Protein AF-A0A2J6TDW0-F1 (afdb_monomer)

Organism: NCBI:txid1095630

Nearest PDB structures (foldseek):
  6net-assembly3_B  TM=9.214E-01  e=1.377E-04  Talaromyces stipitatus ATCC 10500
  8uiq-assembly1_A  TM=8.210E-01  e=7.245E-05  Pseudomonas putida KT2440
  6sw1-assembly1_A  TM=6.128E-01  e=2.218E-02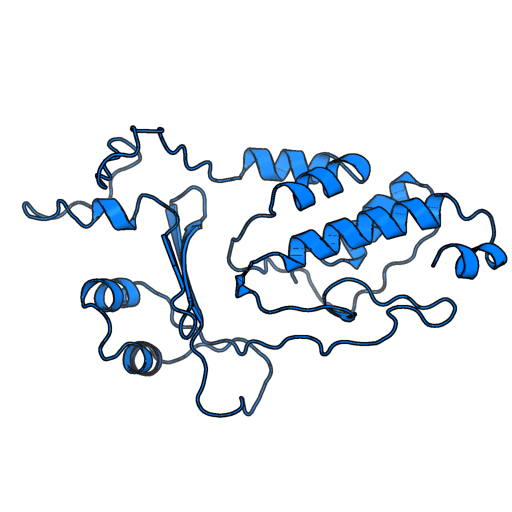  Pseudomonas aeruginosa PAO1
  2vou-assembly1_A  TM=7.298E-01  e=5.328E-02  Paenarthrobacter nicotinovorans
  8pfb-assembly1_B  TM=3.641E-01  e=2.374E+00  Streptococcus sanguinis

Structure (mmCIF, N/CA/C/O backbone):
data_AF-A0A2J6TDW0-F1
#
_entry.id   AF-A0A2J6TDW0-F1
#
loop_
_atom_site.group_PDB
_atom_site.id
_atom_site.type_symbol
_atom_site.label_atom_id
_atom_site.label_alt_id
_atom_site.label_comp_id
_atom_site.label_asym_id
_atom_site.label_entity_id
_atom_site.label_seq_id
_atom_site.pdbx_PDB_ins_code
_atom_site.Cartn_x
_atom_site.Cartn_y
_atom_site.Cartn_z
_atom_site.occupancy
_atom_site.B_iso_or_equiv
_atom_site.auth_seq_id
_atom_site.auth_comp_id
_atom_site.auth_asym_id
_atom_site.auth_atom_id
_atom_site.pdbx_PDB_model_num
ATOM 1 N N . MET A 1 1 ? 3.566 -8.360 0.028 1.00 34.50 1 MET A N 1
ATOM 2 C CA . MET A 1 1 ? 3.100 -7.786 1.289 1.00 34.50 1 MET A CA 1
ATOM 3 C C . MET A 1 1 ? 3.559 -6.359 1.354 1.00 34.50 1 MET A C 1
ATOM 5 O O . MET A 1 1 ? 4.656 -6.036 1.797 1.00 34.50 1 MET A O 1
ATOM 9 N N . SER A 1 2 ? 2.738 -5.529 0.717 1.00 39.88 2 SER A N 1
ATOM 10 C CA . SER A 1 2 ? 2.634 -4.105 1.009 1.00 39.88 2 SER A CA 1
ATOM 11 C C . SER A 1 2 ? 2.485 -3.915 2.521 1.00 39.88 2 SER A C 1
ATOM 13 O O . SER A 1 2 ? 2.232 -4.868 3.244 1.00 39.88 2 SER A O 1
ATOM 15 N N . ALA A 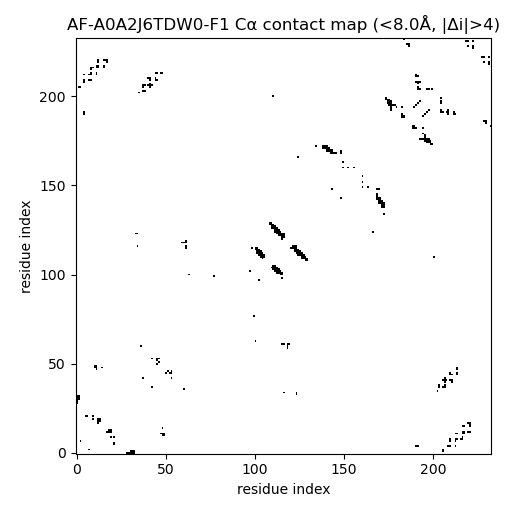1 3 ? 2.661 -2.700 3.032 1.00 50.56 3 ALA A N 1
ATOM 16 C CA . ALA A 1 3 ? 2.167 -2.401 4.371 1.00 50.56 3 ALA A CA 1
ATOM 17 C C . ALA A 1 3 ? 0.696 -2.849 4.425 1.00 50.56 3 ALA A C 1
ATOM 19 O O . ALA A 1 3 ? -0.097 -2.337 3.649 1.00 50.56 3 ALA A O 1
ATOM 20 N N . ASP A 1 4 ? 0.371 -3.877 5.204 1.00 68.94 4 ASP A N 1
ATOM 21 C CA . ASP A 1 4 ? -0.957 -4.481 5.166 1.00 68.94 4 ASP A CA 1
ATOM 22 C C . ASP A 1 4 ? -1.919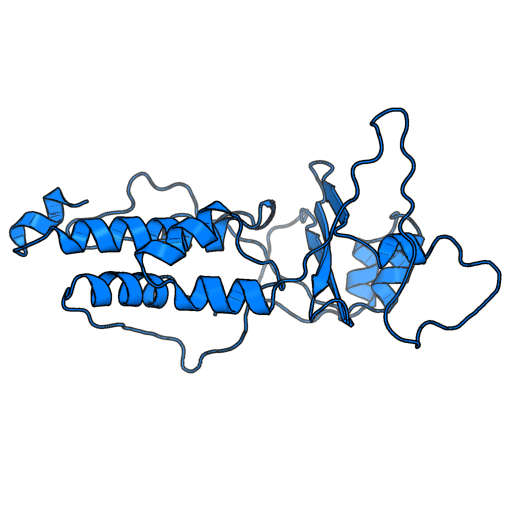 -3.619 6.002 1.00 68.94 4 ASP A C 1
ATOM 24 O O . ASP A 1 4 ? -1.602 -3.214 7.128 1.00 68.94 4 ASP A O 1
ATOM 28 N N . THR A 1 5 ? -3.110 -3.334 5.469 1.00 73.69 5 THR A N 1
ATOM 29 C CA . THR A 1 5 ? -4.170 -2.532 6.114 1.00 73.69 5 THR A CA 1
ATOM 30 C C . THR A 1 5 ? -4.474 -3.003 7.529 1.00 73.69 5 THR A C 1
ATOM 32 O O . THR A 1 5 ? -4.709 -2.199 8.432 1.00 73.69 5 THR A O 1
ATOM 35 N N . SER A 1 6 ? -4.438 -4.322 7.728 1.00 79.88 6 SER A N 1
ATOM 36 C CA . SER A 1 6 ? -4.648 -4.997 9.007 1.00 79.88 6 SER A CA 1
ATOM 37 C C . SER A 1 6 ? -3.672 -4.508 10.081 1.00 79.88 6 SER A C 1
ATOM 39 O O . SER A 1 6 ? -4.059 -4.313 11.237 1.00 79.88 6 SER A O 1
ATOM 41 N N . TRP A 1 7 ? -2.417 -4.246 9.709 1.00 84.56 7 TRP A N 1
ATOM 42 C CA . TRP A 1 7 ? -1.393 -3.790 10.636 1.00 84.56 7 TRP A CA 1
ATOM 43 C C . TRP A 1 7 ? -1.544 -2.306 10.964 1.00 84.56 7 TRP A C 1
ATOM 45 O O . TRP A 1 7 ? -1.560 -1.944 12.143 1.00 84.56 7 TRP A O 1
ATOM 55 N N . SER A 1 8 ? -1.745 -1.459 9.951 1.00 88.12 8 SER A N 1
ATOM 56 C CA . SER A 1 8 ? -2.012 -0.027 10.146 1.00 88.12 8 SER A CA 1
ATOM 57 C C . SER A 1 8 ? -3.251 0.208 11.013 1.00 88.12 8 SER A C 1
ATOM 59 O O . SER A 1 8 ? -3.192 0.968 11.982 1.00 88.12 8 SER A O 1
ATOM 61 N N . LEU A 1 9 ? -4.345 -0.509 10.741 1.00 90.75 9 LEU A N 1
ATOM 62 C CA . LEU A 1 9 ? -5.567 -0.440 11.539 1.00 90.75 9 LEU A CA 1
ATOM 63 C C . LEU A 1 9 ? -5.330 -0.922 12.975 1.00 90.75 9 LEU A C 1
ATOM 65 O O . LEU A 1 9 ? -5.748 -0.261 13.922 1.00 90.75 9 LEU A O 1
ATOM 69 N N . SER A 1 10 ? -4.613 -2.033 13.165 1.00 91.44 10 SER A N 1
ATOM 70 C CA . SER A 1 10 ? -4.287 -2.546 14.502 1.00 91.44 10 SER A CA 1
ATOM 71 C C . SER A 1 10 ? -3.469 -1.557 15.339 1.00 91.44 10 SER A C 1
ATOM 73 O O . SER A 1 10 ? -3.711 -1.432 16.545 1.00 91.44 10 SER A O 1
ATOM 75 N N . ILE A 1 11 ? -2.528 -0.832 14.725 1.00 91.25 11 ILE A N 1
ATOM 76 C CA . ILE A 1 11 ? -1.767 0.232 15.394 1.00 91.25 11 ILE A CA 1
ATOM 77 C C . ILE A 1 11 ? -2.720 1.338 15.867 1.00 91.25 11 ILE A C 1
ATOM 79 O O . ILE A 1 11 ? -2.686 1.710 17.044 1.00 91.25 11 ILE A O 1
ATOM 83 N N . GLY A 1 12 ? -3.620 1.802 14.994 1.00 91.69 12 GLY A N 1
ATOM 84 C CA . GLY A 1 12 ? -4.643 2.788 15.345 1.00 91.69 12 GLY A CA 1
ATOM 85 C C . GLY A 1 12 ? -5.562 2.314 16.479 1.00 91.69 12 GLY A C 1
ATOM 86 O O . GLY A 1 12 ? -5.748 3.028 17.464 1.00 91.69 12 GLY A O 1
ATOM 87 N N . LEU A 1 13 ? -6.076 1.083 16.397 1.00 92.75 13 LEU A N 1
ATOM 88 C CA . LEU A 1 13 ? -6.965 0.485 17.404 1.00 92.75 13 LEU A CA 1
ATOM 89 C C . LEU A 1 13 ? -6.283 0.290 18.757 1.00 92.75 13 LEU A C 1
ATOM 91 O O . LEU A 1 13 ? -6.892 0.532 19.799 1.00 92.75 13 LEU A O 1
ATOM 95 N N . ARG A 1 14 ? -4.998 -0.086 18.760 1.00 92.00 14 ARG A N 1
ATOM 96 C CA . ARG A 1 14 ? -4.207 -0.196 19.991 1.00 92.00 14 ARG A CA 1
ATOM 97 C C . ARG A 1 14 ? -4.169 1.133 20.741 1.00 92.00 14 ARG A C 1
ATOM 99 O O . ARG A 1 14 ? -4.283 1.131 21.961 1.00 92.00 14 ARG A O 1
ATOM 106 N N . LYS A 1 15 ? -4.039 2.258 20.032 1.00 88.75 15 LYS A N 1
ATOM 107 C CA . LYS A 1 15 ? -4.038 3.597 20.641 1.00 88.75 15 LYS A CA 1
ATOM 108 C C . LYS A 1 15 ? -5.390 3.979 21.250 1.00 88.75 15 LYS A C 1
ATOM 110 O O . LYS A 1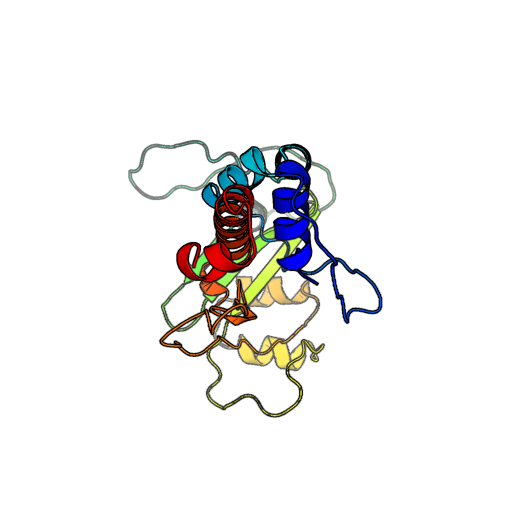 15 ? -5.417 4.769 22.186 1.00 88.75 15 LYS A O 1
ATOM 115 N N . GLN A 1 16 ? -6.482 3.397 20.755 1.00 89.31 16 GLN A N 1
ATOM 116 C CA . GLN A 1 16 ? -7.830 3.573 21.306 1.00 89.31 16 GLN A CA 1
ATOM 117 C C . GLN A 1 16 ? -8.189 2.542 22.390 1.00 89.31 16 GLN A C 1
ATOM 119 O O . GLN A 1 16 ? -9.324 2.521 22.849 1.00 89.31 16 GLN A O 1
ATOM 124 N N . ASN A 1 17 ? -7.259 1.665 22.795 1.00 89.31 17 ASN A N 1
ATOM 125 C CA . ASN A 1 17 ? -7.531 0.522 23.680 1.00 89.31 17 ASN A CA 1
ATOM 126 C C . ASN A 1 17 ? -8.663 -0.399 23.182 1.00 89.31 17 ASN A C 1
ATOM 128 O O . ASN A 1 17 ? -9.311 -1.077 23.978 1.00 89.31 17 ASN A O 1
ATOM 132 N N . PHE A 1 18 ? -8.889 -0.453 21.867 1.00 89.81 18 PHE A N 1
ATOM 133 C CA . PHE A 1 18 ? -9.929 -1.293 21.288 1.00 89.81 18 PHE A CA 1
ATOM 134 C C . PHE A 1 18 ? -9.444 -2.755 21.198 1.00 89.81 18 PHE A C 1
ATOM 136 O O . PHE A 1 18 ? -8.370 -3.009 20.633 1.00 89.81 18 PHE A O 1
ATOM 143 N N . PRO A 1 19 ? -10.191 -3.739 21.737 1.00 88.81 19 PRO A N 1
ATOM 144 C CA . PRO A 1 19 ? -9.830 -5.150 21.634 1.00 88.81 19 PRO A CA 1
ATOM 145 C C . PRO A 1 19 ? -9.775 -5.612 20.176 1.00 88.81 19 PRO A C 1
ATOM 147 O O . PRO A 1 19 ? -10.698 -5.384 19.402 1.00 88.81 19 PRO A O 1
ATOM 150 N N . ARG A 1 20 ? -8.688 -6.284 19.788 1.00 90.81 20 ARG A N 1
ATOM 151 C CA . ARG A 1 20 ? -8.476 -6.734 18.406 1.00 90.81 20 ARG A CA 1
ATOM 152 C C . ARG A 1 20 ? -7.644 -8.005 18.330 1.00 90.81 20 ARG A C 1
ATOM 154 O O . ARG A 1 20 ? -6.698 -8.165 19.106 1.00 90.81 20 ARG A O 1
ATOM 161 N N . THR A 1 21 ? -7.952 -8.818 17.326 1.00 92.00 21 THR A N 1
ATOM 162 C CA . THR A 1 21 ? -7.189 -9.995 16.898 1.00 92.00 21 THR A CA 1
ATOM 163 C C . THR A 1 21 ? -6.877 -9.836 15.416 1.00 92.00 21 THR A C 1
ATOM 165 O O . THR A 1 21 ? -7.781 -9.560 14.632 1.00 92.00 21 THR A O 1
ATOM 168 N N . ILE A 1 22 ? -5.608 -9.987 15.036 1.00 88.69 22 ILE A N 1
ATOM 169 C CA . ILE A 1 22 ? -5.189 -9.964 13.630 1.00 88.69 22 ILE A CA 1
ATOM 170 C C . ILE A 1 22 ? -5.156 -11.405 13.129 1.00 88.69 22 ILE A C 1
ATOM 172 O O . ILE A 1 22 ? -4.487 -12.244 13.731 1.00 88.69 22 ILE A O 1
ATOM 176 N N . TYR A 1 23 ? -5.853 -11.667 12.028 1.00 88.00 23 TYR A N 1
ATOM 177 C CA . TYR A 1 23 ? -5.732 -12.906 11.269 1.00 88.00 23 TYR A CA 1
ATOM 178 C C . TYR A 1 23 ? -4.918 -12.607 10.014 1.00 88.00 23 TYR A C 1
ATOM 180 O O . TYR A 1 23 ? -5.287 -11.719 9.251 1.00 88.00 23 TYR A O 1
ATOM 188 N N . GLU A 1 24 ? -3.814 -13.324 9.828 1.00 83.12 24 GLU A N 1
ATOM 189 C CA . GLU A 1 24 ? -2.916 -13.156 8.687 1.00 83.12 24 GLU A CA 1
ATOM 190 C C . GLU A 1 24 ? -2.692 -14.515 8.021 1.00 83.12 24 GLU A C 1
ATOM 192 O O . GLU A 1 24 ? -2.378 -15.498 8.694 1.00 83.12 24 GLU A O 1
ATOM 197 N N . ALA A 1 25 ? -2.899 -14.571 6.706 1.00 83.94 25 ALA A N 1
ATOM 198 C CA . ALA A 1 25 ? -2.714 -15.779 5.908 1.00 83.94 25 ALA A CA 1
ATOM 199 C C . ALA A 1 25 ? -1.271 -15.909 5.395 1.00 83.94 25 ALA A C 1
ATOM 201 O O . ALA A 1 25 ? -0.830 -17.007 5.049 1.00 83.94 25 ALA A O 1
ATOM 202 N N . ALA A 1 26 ? -0.529 -14.801 5.341 1.00 78.50 26 ALA A N 1
ATOM 203 C CA . ALA A 1 26 ? 0.860 -14.769 4.932 1.00 78.50 26 ALA A CA 1
ATOM 204 C C . ALA A 1 26 ? 1.749 -15.600 5.877 1.00 78.50 26 ALA A C 1
ATOM 206 O O . ALA A 1 26 ? 1.814 -15.320 7.075 1.00 78.50 26 ALA A O 1
ATOM 207 N N . PRO A 1 27 ? 2.521 -16.575 5.359 1.00 78.00 27 PRO A N 1
ATOM 208 C CA . PRO A 1 27 ? 3.418 -17.376 6.192 1.00 78.00 27 PRO A CA 1
ATOM 209 C C . PRO A 1 27 ? 4.657 -16.597 6.667 1.00 78.00 27 PRO A C 1
ATOM 211 O O . PRO A 1 27 ? 5.349 -17.039 7.582 1.00 78.00 27 PRO A O 1
ATOM 214 N N . LYS A 1 28 ? 4.977 -15.466 6.025 1.00 77.75 28 LYS A N 1
ATOM 215 C CA . LYS A 1 28 ? 6.085 -14.565 6.368 1.00 77.75 28 LYS A CA 1
ATOM 216 C C . LYS A 1 28 ? 5.865 -13.184 5.758 1.00 77.75 28 LYS A C 1
ATOM 218 O O . LYS A 1 28 ? 5.214 -13.087 4.726 1.00 77.75 28 LYS A O 1
ATOM 223 N N . PHE A 1 29 ? 6.490 -12.163 6.339 1.00 67.19 29 PHE A N 1
ATOM 224 C CA . PHE A 1 29 ? 6.541 -10.816 5.771 1.00 67.19 29 PHE A CA 1
ATOM 225 C C . PHE A 1 29 ? 7.785 -10.640 4.895 1.00 67.19 29 PHE A C 1
ATOM 227 O O . PHE A 1 29 ? 8.885 -11.014 5.298 1.00 67.19 29 PHE A O 1
ATOM 234 N N . ASP A 1 30 ? 7.613 -10.027 3.725 1.00 60.50 30 ASP A N 1
ATOM 235 C CA . ASP A 1 30 ? 8.692 -9.654 2.805 1.00 60.50 30 ASP A CA 1
ATOM 236 C C . ASP A 1 30 ? 8.480 -8.217 2.310 1.00 60.50 30 ASP A C 1
ATOM 238 O O . ASP A 1 30 ? 7.346 -7.745 2.209 1.00 60.50 30 ASP A O 1
ATOM 242 N N . ALA A 1 31 ? 9.566 -7.523 1.961 1.00 61.12 31 ALA A N 1
ATOM 243 C CA . ALA A 1 31 ? 9.491 -6.176 1.401 1.00 61.12 31 ALA A CA 1
ATOM 244 C C . ALA A 1 31 ? 8.807 -6.196 0.024 1.00 61.12 31 ALA A C 1
ATOM 246 O O . ALA A 1 31 ? 9.315 -6.810 -0.915 1.00 61.12 31 ALA A O 1
ATOM 247 N N . VAL A 1 32 ? 7.676 -5.498 -0.114 1.00 56.94 32 VAL A N 1
ATOM 248 C CA . VAL A 1 32 ? 6.953 -5.361 -1.387 1.00 56.94 32 VAL A CA 1
ATOM 249 C C . VAL A 1 32 ? 6.600 -3.907 -1.657 1.00 56.94 32 VAL A C 1
ATOM 251 O O . VAL A 1 32 ? 6.345 -3.116 -0.753 1.00 56.94 32 VAL A O 1
ATOM 254 N N . GLY A 1 33 ? 6.604 -3.565 -2.940 1.00 59.03 33 GLY A N 1
ATOM 255 C CA . GLY A 1 33 ? 6.344 -2.227 -3.444 1.00 59.03 33 GLY A CA 1
ATOM 256 C C . GLY A 1 33 ? 7.441 -1.812 -4.408 1.00 59.03 33 GLY A C 1
ATOM 257 O O . GLY A 1 33 ? 8.588 -2.241 -4.306 1.00 59.03 33 GLY A O 1
ATOM 258 N N . ALA A 1 34 ? 7.113 -0.944 -5.357 1.00 60.84 34 ALA A N 1
ATOM 259 C CA . ALA A 1 34 ? 8.081 -0.523 -6.364 1.00 60.84 34 ALA A CA 1
ATOM 260 C C . ALA A 1 34 ? 9.118 0.495 -5.831 1.00 60.84 34 ALA A C 1
ATOM 262 O O . ALA A 1 34 ? 9.814 1.140 -6.613 1.00 60.84 34 ALA A O 1
ATOM 263 N N . GLY A 1 35 ? 9.207 0.688 -4.509 1.00 61.84 35 GLY A N 1
ATOM 264 C CA . GLY A 1 35 ? 9.997 1.751 -3.880 1.00 61.84 35 GLY A CA 1
ATOM 265 C C . GLY A 1 35 ? 9.351 3.136 -3.991 1.00 61.84 35 GLY A C 1
ATOM 266 O O . GLY A 1 35 ? 10.047 4.147 -3.899 1.00 61.84 35 GLY A O 1
ATOM 267 N N . ILE A 1 36 ? 8.035 3.193 -4.227 1.00 65.19 36 ILE A N 1
ATOM 268 C CA . ILE A 1 36 ? 7.265 4.440 -4.212 1.00 65.19 36 ILE A CA 1
ATOM 269 C C . ILE A 1 36 ? 6.887 4.739 -2.764 1.00 65.19 36 ILE A C 1
ATOM 271 O O . ILE A 1 36 ? 6.283 3.908 -2.093 1.00 65.19 36 ILE A O 1
ATOM 275 N N . GLY A 1 37 ? 7.281 5.913 -2.278 1.00 70.06 37 GLY A N 1
ATOM 276 C CA . GLY A 1 37 ? 6.919 6.359 -0.939 1.00 70.06 37 GLY A CA 1
ATOM 277 C C . GLY A 1 37 ? 5.503 6.951 -0.870 1.00 70.06 37 GLY A C 1
ATOM 278 O O . GLY A 1 37 ? 5.008 7.436 -1.892 1.00 70.06 37 GLY A O 1
ATOM 279 N N . PRO A 1 38 ? 4.875 6.957 0.321 1.00 73.56 38 PRO A N 1
ATOM 280 C CA . PRO A 1 38 ? 3.573 7.575 0.562 1.00 73.56 38 PRO A CA 1
ATOM 281 C C . PRO A 1 38 ? 3.536 9.061 0.177 1.00 73.56 38 PRO A C 1
ATOM 283 O O . PRO A 1 38 ? 4.528 9.790 0.313 1.00 73.56 38 PRO A O 1
ATOM 286 N N . GLY A 1 39 ? 2.366 9.507 -0.288 1.00 76.62 39 GLY A N 1
ATOM 287 C CA . GLY A 1 39 ? 2.060 10.923 -0.500 1.00 76.62 39 GLY A CA 1
ATOM 288 C C . GLY A 1 39 ? 1.895 11.703 0.817 1.00 76.62 39 GLY A C 1
ATOM 289 O O . GLY A 1 39 ? 1.895 11.103 1.891 1.00 76.62 39 GLY A O 1
ATOM 290 N N . PRO A 1 40 ? 1.744 13.041 0.761 1.00 80.88 40 PRO A N 1
ATOM 291 C CA . PRO A 1 40 ? 1.591 13.877 1.956 1.00 80.88 40 PRO A CA 1
ATOM 292 C C . PRO A 1 40 ? 0.430 13.453 2.864 1.00 80.88 40 PRO A C 1
ATOM 294 O O . PRO A 1 40 ? 0.653 13.251 4.052 1.00 80.88 40 PRO A O 1
ATOM 297 N N . ASN A 1 41 ? -0.760 13.214 2.301 1.00 84.50 41 ASN A N 1
ATOM 298 C CA . ASN A 1 41 ? -1.948 12.823 3.072 1.00 84.50 41 ASN A CA 1
ATOM 299 C C . ASN A 1 41 ? -1.733 11.521 3.853 1.00 84.50 41 ASN A C 1
ATOM 301 O O . ASN A 1 41 ? -2.084 11.421 5.021 1.00 84.50 41 ASN A O 1
ATOM 305 N N . ALA A 1 42 ? -1.068 10.547 3.233 1.00 83.69 42 ALA A N 1
ATOM 306 C CA . ALA A 1 42 ? -0.737 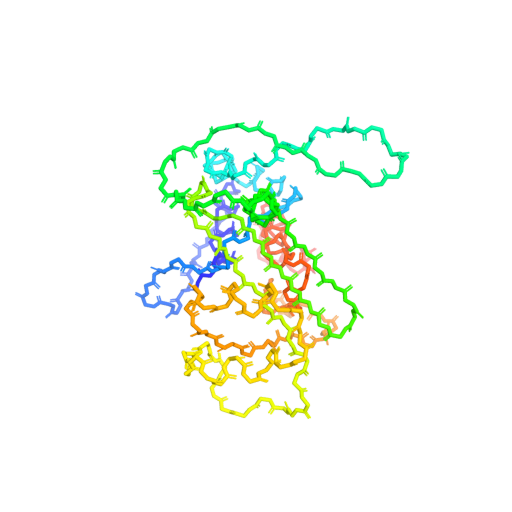9.276 3.862 1.00 83.69 42 ALA A CA 1
ATOM 307 C C . ALA A 1 42 ? 0.189 9.451 5.079 1.00 83.69 42 ALA A C 1
ATOM 309 O O . ALA A 1 42 ? 0.023 8.776 6.091 1.00 83.69 42 ALA A O 1
ATOM 310 N N . LEU A 1 43 ? 1.152 10.376 5.003 1.00 83.56 43 LEU A N 1
ATOM 311 C CA . LEU A 1 43 ? 2.023 10.708 6.135 1.00 83.56 43 LEU A CA 1
ATOM 312 C C . LEU A 1 43 ? 1.260 11.438 7.243 1.00 83.56 43 LEU A C 1
ATOM 314 O O . LEU A 1 43 ? 1.477 11.152 8.418 1.00 83.56 43 LEU A O 1
ATOM 318 N N . GLU A 1 44 ? 0.354 12.343 6.876 1.00 87.56 44 GLU A N 1
ATOM 319 C CA . GLU A 1 44 ? -0.528 13.021 7.829 1.00 87.56 44 GLU A CA 1
ATOM 320 C C . GLU A 1 44 ? -1.494 12.045 8.510 1.00 87.56 44 GLU A C 1
ATOM 322 O O . GLU A 1 44 ? -1.768 12.195 9.698 1.00 87.56 44 GLU A O 1
ATOM 327 N N . ALA A 1 45 ? -1.948 11.006 7.802 1.00 88.75 45 ALA A N 1
ATOM 328 C CA . ALA A 1 45 ? -2.809 9.966 8.354 1.00 88.75 45 ALA A CA 1
ATOM 329 C C . ALA A 1 45 ? -2.080 9.059 9.362 1.00 88.75 45 ALA A C 1
ATOM 331 O O . ALA A 1 45 ? -2.683 8.593 10.330 1.00 88.75 45 ALA A O 1
ATOM 332 N N . MET A 1 46 ? -0.773 8.831 9.176 1.00 87.81 46 MET A N 1
ATOM 333 C CA . MET A 1 46 ? 0.042 8.027 10.096 1.00 87.81 46 MET A CA 1
ATOM 334 C C . MET A 1 46 ? 0.201 8.687 11.470 1.00 87.81 46 MET A C 1
ATOM 336 O O . MET A 1 46 ? 0.024 8.018 12.485 1.00 87.81 46 MET A O 1
ATOM 340 N N . GLU A 1 47 ? 0.499 9.986 11.519 1.00 87.69 47 GLU A N 1
ATOM 341 C CA . GLU A 1 47 ? 0.825 10.725 12.750 1.00 87.69 47 GLU A CA 1
ATOM 342 C C . GLU A 1 47 ? -0.192 10.532 13.907 1.00 87.69 47 GLU A C 1
ATOM 344 O O . GLU A 1 47 ? 0.214 10.213 15.034 1.00 87.69 47 GLU A O 1
ATOM 349 N N . PRO A 1 48 ? -1.520 10.659 13.691 1.00 88.94 48 PRO A N 1
ATOM 350 C CA . PRO A 1 48 ? -2.509 10.427 14.739 1.00 88.94 48 PRO A CA 1
ATOM 351 C C . PRO A 1 48 ? -2.643 8.958 15.156 1.00 88.94 48 PRO A C 1
ATOM 353 O O . PRO A 1 48 ? -3.108 8.728 16.276 1.00 88.94 48 PRO A O 1
ATOM 356 N N . MET A 1 49 ? -2.239 7.984 14.334 1.00 89.56 49 MET A N 1
ATOM 357 C CA . MET A 1 49 ? -2.202 6.562 14.704 1.00 89.56 49 MET A CA 1
ATOM 358 C C . MET A 1 49 ? -0.922 6.241 15.481 1.00 89.56 49 MET A C 1
ATOM 360 O O . MET A 1 49 ? -0.988 5.864 16.648 1.00 89.56 49 MET A O 1
ATOM 364 N N . ASP A 1 50 ? 0.238 6.470 14.871 1.00 88.00 50 ASP A N 1
ATOM 365 C CA . ASP A 1 50 ? 1.566 6.327 15.465 1.00 88.00 50 ASP A CA 1
ATOM 366 C C . ASP A 1 50 ? 2.554 7.217 14.685 1.00 88.00 50 ASP A C 1
ATOM 368 O O . ASP A 1 50 ? 2.699 7.053 13.473 1.00 88.00 50 ASP A O 1
ATOM 372 N N . PRO A 1 51 ? 3.262 8.151 15.341 1.00 86.69 51 PRO A N 1
ATOM 373 C CA . PRO A 1 51 ? 4.238 9.006 14.665 1.00 86.69 51 PRO A CA 1
ATOM 374 C C . PRO A 1 51 ? 5.529 8.266 14.265 1.00 86.69 51 PRO A C 1
ATOM 376 O O . PRO A 1 51 ? 6.347 8.797 13.512 1.00 86.69 51 PRO A O 1
ATOM 379 N N . THR A 1 52 ? 5.772 7.056 14.777 1.00 86.31 52 THR A N 1
ATOM 380 C CA . THR A 1 52 ? 7.028 6.314 14.579 1.00 86.31 52 THR A CA 1
ATOM 381 C C . THR A 1 52 ? 7.268 5.950 13.110 1.00 86.31 52 THR A C 1
ATOM 383 O O . THR A 1 52 ? 8.335 6.303 12.602 1.00 86.31 52 THR A O 1
ATOM 386 N N . PRO A 1 53 ? 6.309 5.350 12.372 1.00 82.06 53 PRO A N 1
ATOM 387 C CA . PRO A 1 53 ? 6.471 5.098 10.939 1.00 82.06 53 PRO A CA 1
ATOM 388 C C . PRO A 1 53 ? 6.747 6.363 10.119 1.00 82.06 53 PRO A C 1
ATOM 390 O O . PRO A 1 53 ? 7.626 6.352 9.257 1.00 82.06 53 PRO A O 1
ATOM 393 N N . ALA A 1 54 ? 6.057 7.472 10.411 1.00 80.75 54 ALA A N 1
ATOM 394 C CA . ALA A 1 54 ? 6.265 8.742 9.715 1.00 80.75 54 ALA A CA 1
ATOM 395 C C . ALA A 1 54 ? 7.678 9.303 9.966 1.00 80.75 54 ALA A C 1
ATOM 397 O O . ALA A 1 54 ? 8.342 9.766 9.034 1.00 80.75 54 ALA A O 1
ATOM 398 N N . LYS A 1 55 ? 8.182 9.210 11.205 1.00 83.81 55 LYS A N 1
ATOM 399 C CA . LYS A 1 55 ? 9.565 9.575 11.561 1.00 83.81 55 LYS A CA 1
ATOM 400 C C . LYS A 1 55 ? 10.588 8.704 10.837 1.00 83.81 55 LYS A C 1
ATOM 402 O O . LYS A 1 55 ? 11.452 9.248 10.153 1.00 83.81 55 LYS A O 1
ATOM 407 N N . MET A 1 56 ? 10.438 7.381 10.901 1.00 82.69 56 MET A N 1
ATOM 408 C CA . MET A 1 56 ? 11.320 6.437 10.205 1.00 82.69 56 MET A CA 1
ATOM 409 C C . MET A 1 56 ? 11.338 6.699 8.696 1.00 82.69 56 MET A C 1
ATOM 411 O O . MET A 1 56 ? 12.403 6.759 8.085 1.00 82.69 56 MET A O 1
ATOM 415 N N . TYR A 1 57 ? 10.169 6.929 8.089 1.00 79.25 57 TYR A N 1
ATOM 416 C CA . TYR A 1 57 ? 10.076 7.287 6.677 1.00 79.25 57 TYR A CA 1
ATOM 417 C C . TYR A 1 57 ? 10.832 8.586 6.367 1.00 79.25 57 TYR A C 1
ATOM 419 O O . TYR A 1 57 ? 11.569 8.664 5.383 1.00 79.25 57 TYR A O 1
ATOM 427 N N . ASN A 1 58 ? 10.690 9.608 7.213 1.00 78.44 58 ASN A N 1
ATOM 428 C CA . ASN A 1 58 ? 11.378 10.885 7.042 1.00 78.44 58 ASN A CA 1
ATOM 429 C C . ASN A 1 58 ? 12.909 10.778 7.137 1.00 78.44 58 ASN A C 1
ATOM 431 O O . ASN A 1 58 ? 13.590 11.587 6.504 1.00 78.44 58 ASN A O 1
ATOM 435 N N . GLU A 1 59 ? 13.439 9.795 7.863 1.00 78.50 59 GLU A N 1
ATOM 436 C CA . GLU A 1 59 ? 14.879 9.522 7.966 1.00 78.50 59 GLU A CA 1
ATOM 437 C C . GLU A 1 59 ? 15.443 8.824 6.720 1.00 78.50 59 GLU A C 1
ATOM 439 O O . GLU A 1 59 ? 16.583 9.077 6.327 1.00 78.50 59 GLU A O 1
ATOM 444 N N . ILE A 1 60 ? 14.645 7.973 6.067 1.00 72.19 60 ILE A N 1
ATOM 445 C CA . ILE A 1 60 ? 15.095 7.164 4.922 1.00 72.19 60 ILE A CA 1
ATOM 446 C C . ILE A 1 60 ? 14.706 7.747 3.556 1.00 72.19 60 ILE A C 1
ATOM 448 O O . ILE A 1 60 ? 15.256 7.326 2.533 1.00 72.19 60 ILE A O 1
ATOM 452 N N . LYS A 1 61 ? 13.758 8.696 3.502 1.00 69.19 61 LYS A N 1
ATOM 453 C CA . LYS A 1 61 ? 13.234 9.229 2.236 1.00 69.19 61 LYS A CA 1
ATOM 454 C C . LYS A 1 61 ? 14.310 9.937 1.413 1.00 69.19 61 LYS A C 1
ATOM 456 O O . LYS A 1 61 ? 15.119 10.722 1.908 1.00 69.19 61 LYS A O 1
ATOM 461 N N . VAL A 1 62 ? 14.249 9.740 0.099 1.00 63.66 62 VAL A N 1
ATOM 462 C CA . VAL A 1 62 ? 15.091 10.470 -0.854 1.00 63.66 62 VAL A CA 1
ATOM 463 C C . VAL A 1 62 ? 14.472 11.840 -1.127 1.00 63.66 62 VAL A C 1
ATOM 465 O O . VAL A 1 62 ? 13.444 11.946 -1.794 1.00 63.66 62 VAL A O 1
ATOM 468 N N . VAL A 1 63 ? 15.096 12.910 -0.629 1.00 56.19 63 VAL A N 1
ATOM 469 C CA . VAL A 1 63 ? 14.638 14.286 -0.880 1.00 56.19 63 VAL A CA 1
ATOM 470 C C . VAL A 1 63 ? 15.292 14.838 -2.145 1.00 56.19 63 VAL A C 1
ATOM 472 O O . VAL A 1 63 ? 16.450 15.256 -2.138 1.00 56.19 63 VAL A O 1
ATOM 475 N N . ILE A 1 64 ? 14.526 14.901 -3.235 1.00 51.31 64 ILE A N 1
ATOM 476 C CA . ILE A 1 64 ? 14.943 15.587 -4.464 1.00 51.31 64 ILE A CA 1
ATOM 477 C C . ILE A 1 64 ? 14.632 17.082 -4.303 1.00 51.31 64 ILE A C 1
ATOM 479 O O . ILE A 1 64 ? 13.488 17.510 -4.437 1.00 51.31 64 ILE A O 1
ATOM 483 N N . ARG A 1 65 ? 15.646 17.901 -3.998 1.00 37.66 65 ARG A N 1
ATOM 484 C CA . ARG A 1 65 ? 15.488 19.364 -3.927 1.00 37.66 65 ARG A CA 1
ATOM 485 C C . ARG A 1 65 ? 15.502 19.964 -5.333 1.00 37.66 65 ARG A C 1
ATOM 487 O O . ARG A 1 65 ? 16.563 20.101 -5.939 1.00 37.66 65 ARG A O 1
ATOM 494 N N . VAL A 1 66 ? 14.336 20.362 -5.837 1.00 36.22 66 VAL A N 1
ATOM 495 C CA . VAL A 1 66 ? 14.223 21.145 -7.077 1.00 36.22 66 VAL A CA 1
ATOM 496 C C . VAL A 1 66 ? 14.393 22.628 -6.735 1.00 36.22 66 VAL A C 1
ATOM 498 O O . VAL A 1 66 ? 13.581 23.205 -6.015 1.00 36.22 66 VAL A O 1
ATOM 501 N N . ARG A 1 67 ? 15.459 23.269 -7.229 1.00 30.00 67 ARG A N 1
ATOM 502 C CA . ARG A 1 67 ? 15.603 24.732 -7.150 1.00 30.00 67 ARG A CA 1
ATOM 503 C C . ARG A 1 67 ? 14.618 25.365 -8.140 1.00 30.00 67 ARG A C 1
ATOM 505 O O . ARG A 1 67 ? 14.727 25.104 -9.335 1.00 30.00 67 ARG A O 1
ATOM 512 N N . ARG A 1 68 ? 13.680 26.194 -7.663 1.00 26.94 68 ARG A N 1
ATOM 513 C CA . ARG A 1 68 ? 12.823 27.035 -8.522 1.00 26.94 68 ARG A CA 1
ATOM 514 C C . ARG A 1 68 ? 13.709 28.012 -9.310 1.00 26.94 68 ARG A C 1
ATOM 516 O O . ARG A 1 68 ? 14.162 29.008 -8.758 1.00 26.94 68 ARG A O 1
ATOM 523 N N . GLY A 1 69 ? 13.981 27.706 -10.577 1.00 30.00 69 GLY A N 1
ATOM 524 C CA . GLY A 1 69 ? 14.379 28.692 -11.585 1.00 30.00 69 GLY A CA 1
ATOM 525 C C . GLY A 1 69 ? 13.119 29.234 -12.259 1.00 30.00 69 GLY A C 1
ATOM 526 O O . GLY A 1 69 ? 12.157 28.483 -12.414 1.00 30.00 69 GLY A O 1
ATOM 527 N N . SER A 1 70 ? 13.087 30.528 -12.586 1.00 29.66 70 SER A N 1
ATOM 528 C CA . SER A 1 70 ? 11.897 31.188 -13.131 1.00 29.66 70 SER A CA 1
ATOM 529 C C . SER A 1 70 ? 11.371 30.468 -14.378 1.00 29.66 70 SER A C 1
ATOM 531 O O . SER A 1 70 ? 12.120 30.081 -15.275 1.00 29.66 70 SER A O 1
ATOM 533 N N . MET A 1 71 ? 10.054 30.260 -14.405 1.00 31.17 71 MET A N 1
ATOM 534 C CA . MET A 1 71 ? 9.334 29.704 -15.544 1.00 31.17 71 MET A CA 1
ATOM 535 C C . MET A 1 71 ? 9.340 30.727 -16.679 1.00 31.17 71 MET A C 1
ATOM 537 O O . MET A 1 71 ? 8.444 31.551 -16.749 1.00 31.17 71 MET A O 1
ATOM 541 N N . ASN A 1 72 ? 10.355 30.689 -17.538 1.00 27.33 72 ASN A N 1
ATOM 542 C CA . ASN A 1 72 ? 10.306 31.238 -18.892 1.00 27.33 72 ASN A CA 1
ATOM 543 C C . ASN A 1 72 ? 11.254 30.413 -19.775 1.00 27.33 72 ASN A C 1
ATOM 545 O O . ASN A 1 72 ? 12.453 30.667 -19.825 1.00 27.33 72 ASN A O 1
ATOM 549 N N . GLY A 1 73 ? 10.696 29.390 -20.433 1.00 31.92 73 GLY A N 1
ATOM 550 C CA . GLY A 1 73 ? 11.385 28.538 -21.410 1.00 31.92 73 GLY A CA 1
ATOM 551 C C . GLY A 1 73 ? 12.346 27.519 -20.786 1.00 31.92 73 GLY A C 1
ATOM 552 O O . GLY A 1 73 ? 13.450 27.867 -20.381 1.00 31.92 73 GLY A O 1
ATOM 553 N N . LEU A 1 74 ? 11.921 26.249 -20.725 1.00 29.33 74 LEU A N 1
ATOM 554 C CA . LEU A 1 74 ? 12.666 25.083 -20.220 1.00 29.33 74 LEU A CA 1
ATOM 555 C C . LEU A 1 74 ? 14.205 25.211 -20.287 1.00 29.33 74 LEU A C 1
ATOM 557 O O . LEU A 1 74 ? 14.784 25.166 -21.371 1.00 29.33 74 LEU A O 1
ATOM 561 N N . ARG A 1 75 ? 14.879 25.211 -19.126 1.00 23.52 75 ARG A N 1
ATOM 562 C CA . ARG A 1 75 ? 16.274 24.746 -18.993 1.00 23.52 75 ARG A CA 1
ATOM 563 C C . ARG A 1 75 ? 16.473 23.999 -17.675 1.00 23.52 75 ARG A C 1
ATOM 565 O O . ARG A 1 75 ? 16.470 24.595 -16.602 1.00 23.52 75 ARG A O 1
ATOM 572 N N . PHE A 1 76 ? 16.685 22.688 -17.770 1.00 24.33 76 PHE A N 1
ATOM 573 C CA . PHE A 1 76 ? 17.086 21.832 -16.653 1.00 24.33 76 PHE A CA 1
ATOM 574 C C . PHE A 1 76 ? 18.611 21.820 -16.521 1.00 24.33 76 PHE A C 1
ATOM 576 O O . PHE A 1 76 ? 19.296 21.322 -17.409 1.00 24.33 76 PHE A O 1
ATOM 583 N N . TRP A 1 77 ? 19.142 22.301 -15.393 1.00 24.62 77 TRP A N 1
ATOM 584 C CA . TRP A 1 77 ? 20.536 22.078 -14.993 1.00 24.62 77 TRP A CA 1
ATOM 585 C C . TRP A 1 77 ? 20.634 21.905 -13.472 1.00 24.62 77 TRP A C 1
ATOM 587 O O . TRP A 1 77 ? 20.353 22.828 -12.715 1.00 24.62 77 TRP A O 1
ATOM 597 N N . GLY A 1 78 ? 21.080 20.732 -13.014 1.00 26.80 78 GLY A N 1
ATOM 598 C CA . GLY A 1 78 ? 21.497 20.495 -11.626 1.00 26.80 78 GLY A CA 1
ATOM 599 C C . GLY A 1 78 ? 22.932 19.971 -11.598 1.00 26.80 78 GLY A C 1
ATOM 600 O O . GLY A 1 78 ? 23.217 18.990 -12.272 1.00 26.80 78 GLY A O 1
ATOM 601 N N . ARG A 1 79 ? 23.856 20.606 -10.861 1.00 27.50 79 ARG A N 1
ATOM 602 C CA . ARG A 1 79 ? 25.255 20.146 -10.695 1.00 27.50 79 ARG A CA 1
ATOM 603 C C . ARG A 1 79 ? 25.602 19.889 -9.217 1.00 27.50 79 ARG A C 1
ATOM 605 O O . ARG A 1 79 ? 25.330 20.754 -8.392 1.00 27.50 79 ARG A O 1
ATOM 612 N N . ARG A 1 80 ? 26.364 18.790 -9.009 1.00 27.67 80 ARG A N 1
ATOM 613 C CA . ARG A 1 80 ? 27.228 18.358 -7.865 1.00 27.67 80 ARG A CA 1
ATOM 614 C C . ARG A 1 80 ? 26.510 17.881 -6.575 1.00 27.67 80 ARG A C 1
ATOM 616 O O . ARG A 1 80 ? 25.598 18.553 -6.132 1.00 27.67 80 ARG A O 1
ATOM 623 N N . LYS A 1 81 ? 26.883 16.779 -5.885 1.00 24.00 81 LYS A N 1
ATOM 624 C CA . LYS A 1 81 ? 27.994 15.785 -5.965 1.00 24.00 81 LYS A CA 1
ATOM 625 C C . LYS A 1 81 ? 27.629 14.563 -5.066 1.00 24.00 81 LYS A C 1
ATOM 627 O O . LYS A 1 81 ? 27.418 14.833 -3.894 1.00 24.00 81 LYS A O 1
ATOM 632 N N . VAL A 1 82 ? 27.623 13.294 -5.528 1.00 28.38 82 VAL A N 1
ATOM 633 C CA . VAL A 1 82 ? 27.879 12.081 -4.685 1.00 28.38 82 VAL A CA 1
ATOM 634 C C . VAL A 1 82 ? 28.478 10.923 -5.523 1.00 28.38 82 VAL A C 1
ATOM 636 O O . VAL A 1 82 ? 28.022 10.647 -6.626 1.00 28.38 82 VAL A O 1
ATOM 639 N N . SER A 1 83 ? 29.563 10.368 -4.961 1.00 24.44 83 SER A N 1
ATOM 640 C CA . SER A 1 83 ? 30.439 9.202 -5.226 1.00 24.44 83 SER A CA 1
ATOM 641 C C . SER A 1 83 ? 30.617 8.573 -6.625 1.00 24.44 83 SER A C 1
ATOM 643 O O . SER A 1 83 ? 29.766 7.865 -7.147 1.00 24.44 83 SER A O 1
ATOM 645 N N . ARG A 1 84 ? 31.857 8.743 -7.116 1.00 29.38 84 ARG A N 1
ATOM 646 C CA . ARG A 1 84 ? 32.648 7.941 -8.073 1.00 29.38 84 ARG A CA 1
ATOM 647 C C . ARG A 1 84 ? 32.137 6.506 -8.329 1.00 29.38 84 ARG A C 1
ATOM 649 O O . ARG A 1 84 ? 32.398 5.641 -7.500 1.00 29.38 84 ARG A O 1
ATOM 656 N N . HIS A 1 85 ? 31.542 6.261 -9.502 1.00 28.75 85 HIS A N 1
ATOM 657 C CA . HIS A 1 85 ? 31.855 5.076 -10.335 1.00 28.75 85 HIS A CA 1
ATOM 658 C C . HIS A 1 85 ? 31.303 5.102 -11.774 1.00 28.75 85 HIS A C 1
ATOM 660 O O . HIS A 1 85 ? 31.682 4.251 -12.568 1.00 28.75 85 HIS A O 1
ATOM 666 N N . CYS A 1 86 ? 30.510 6.096 -12.182 1.00 28.95 86 CYS A N 1
ATOM 667 C CA . CYS A 1 86 ? 30.251 6.325 -13.610 1.00 28.95 86 CYS A CA 1
ATOM 668 C C . CYS A 1 86 ? 31.376 7.194 -14.194 1.00 28.95 86 CYS A C 1
ATOM 670 O O . CYS A 1 86 ? 31.255 8.417 -14.251 1.00 28.95 86 CYS A O 1
ATOM 672 N N . ALA A 1 87 ? 32.513 6.582 -14.522 1.00 30.08 87 ALA A N 1
ATOM 673 C CA . ALA A 1 87 ? 33.580 7.221 -15.285 1.00 30.08 87 ALA A CA 1
ATOM 674 C C . ALA A 1 87 ? 33.579 6.654 -16.709 1.00 30.08 87 ALA A C 1
ATOM 676 O O . ALA A 1 87 ? 33.739 5.448 -16.872 1.00 30.08 87 ALA A O 1
ATOM 677 N N . GLY A 1 88 ? 33.440 7.515 -17.722 1.00 24.98 88 GLY A N 1
ATOM 678 C CA . GLY A 1 88 ? 33.734 7.124 -19.099 1.00 24.98 88 GLY A CA 1
ATOM 679 C C . GLY A 1 88 ? 33.283 8.098 -20.186 1.00 24.98 88 GLY A C 1
ATOM 680 O O . GLY A 1 88 ? 32.207 7.934 -20.731 1.00 24.98 88 GLY A O 1
ATOM 681 N N . GLY A 1 89 ? 34.173 9.006 -20.600 1.00 23.50 89 GLY A N 1
ATOM 682 C CA . GLY A 1 89 ? 34.203 9.502 -21.983 1.00 23.50 89 GLY A CA 1
ATOM 683 C C . GLY A 1 89 ? 33.713 10.932 -22.213 1.00 23.50 89 GLY A C 1
ATOM 684 O O . GLY A 1 89 ? 32.561 11.285 -21.974 1.00 23.50 89 GLY A O 1
ATOM 685 N N . GLU A 1 90 ? 34.607 11.768 -22.736 1.00 28.59 90 GLU A N 1
ATOM 686 C CA . GLU A 1 90 ? 34.284 13.097 -23.254 1.00 28.59 90 GLU A CA 1
ATOM 687 C C . GLU A 1 90 ? 33.244 12.971 -24.386 1.00 28.59 90 GLU A C 1
ATOM 689 O O . GLU A 1 90 ? 33.478 12.319 -25.400 1.00 28.59 90 GLU A O 1
ATOM 694 N N . GLY A 1 91 ? 32.053 13.541 -24.158 1.00 30.88 91 GLY A N 1
ATOM 695 C CA . GLY A 1 91 ? 30.866 13.416 -25.020 1.00 30.88 91 GLY A CA 1
ATOM 696 C C . GLY A 1 91 ? 29.541 13.193 -24.263 1.00 30.88 91 GLY A C 1
ATOM 697 O O . GLY A 1 91 ? 28.462 13.291 -24.848 1.00 30.88 91 GLY A O 1
ATOM 698 N N . GLU A 1 92 ? 29.593 12.936 -22.952 1.00 31.95 92 GLU A N 1
ATOM 699 C CA . GLU A 1 92 ? 28.459 12.491 -22.123 1.00 31.95 92 GLU A CA 1
ATOM 700 C C . GLU A 1 92 ? 27.728 13.586 -21.306 1.00 31.95 92 GLU A C 1
ATOM 702 O O . GLU A 1 92 ? 27.342 13.372 -20.155 1.00 31.95 92 GLU A O 1
ATOM 707 N N . GLU A 1 93 ? 27.446 14.770 -21.858 1.00 29.50 93 GLU A N 1
ATOM 708 C CA . GLU A 1 93 ? 26.716 15.801 -21.082 1.00 29.50 93 GLU A CA 1
ATOM 709 C C . GLU A 1 93 ? 25.231 15.458 -20.805 1.00 29.50 93 GLU A C 1
ATOM 711 O O . GLU A 1 93 ? 24.621 16.023 -19.896 1.00 29.50 93 GLU A O 1
ATOM 716 N N . ASN A 1 94 ? 24.647 14.480 -21.511 1.00 28.59 94 ASN A N 1
ATOM 717 C CA . ASN A 1 94 ? 23.210 14.169 -21.437 1.00 28.59 94 ASN A CA 1
ATOM 718 C C . ASN A 1 94 ? 22.824 12.960 -20.563 1.00 28.59 94 ASN A C 1
ATOM 720 O O . ASN A 1 94 ? 21.646 12.818 -20.230 1.00 28.59 94 ASN A O 1
ATOM 724 N N . TYR A 1 95 ? 23.770 12.111 -20.143 1.00 29.94 95 TYR A N 1
ATOM 725 C CA . TYR A 1 95 ? 23.468 11.002 -19.218 1.00 29.94 95 TYR A CA 1
ATOM 726 C C . TYR A 1 95 ? 23.178 11.498 -17.796 1.00 29.94 95 TYR A C 1
ATOM 728 O O . TYR A 1 95 ? 22.419 10.883 -17.049 1.00 29.94 95 TYR A O 1
ATOM 736 N N . GLY A 1 96 ? 23.687 12.684 -17.448 1.00 26.88 96 GLY A N 1
ATOM 737 C CA . GLY A 1 96 ? 23.443 13.312 -16.156 1.00 26.88 96 GLY A CA 1
ATOM 738 C C . GLY A 1 96 ? 21.990 13.726 -15.907 1.00 26.88 96 GLY A C 1
ATOM 739 O O . GLY A 1 96 ? 21.648 13.951 -14.756 1.00 26.88 96 GLY A O 1
ATOM 740 N N . ILE A 1 97 ? 21.130 13.836 -16.927 1.00 33.88 97 ILE A N 1
ATOM 741 C CA . ILE A 1 97 ? 19.724 14.244 -16.740 1.00 33.88 97 ILE A CA 1
ATOM 742 C C . ILE A 1 97 ? 18.847 13.060 -16.307 1.00 33.88 97 ILE A C 1
ATOM 744 O O . ILE A 1 97 ? 17.965 13.248 -15.472 1.00 33.88 97 ILE A O 1
ATOM 748 N N . LEU A 1 98 ? 19.120 11.839 -16.788 1.00 36.44 98 LEU A N 1
ATOM 749 C CA . LEU A 1 98 ? 18.338 10.658 -16.399 1.00 36.44 98 LEU A CA 1
ATOM 750 C C . LEU A 1 98 ? 18.628 10.197 -14.963 1.00 36.44 98 LEU A C 1
ATOM 752 O O . LEU A 1 98 ? 17.726 9.720 -14.288 1.00 36.44 98 LEU A O 1
ATOM 756 N N . CYS A 1 99 ? 19.836 10.417 -14.445 1.00 31.55 99 CYS A N 1
ATOM 757 C CA . CYS A 1 99 ? 20.196 10.011 -13.080 1.00 31.55 99 CYS A CA 1
ATOM 758 C C . CYS A 1 99 ? 19.865 11.061 -11.996 1.00 31.55 99 CYS A C 1
ATOM 760 O O . CYS A 1 99 ? 20.283 10.903 -10.851 1.00 31.55 99 CYS A O 1
ATOM 762 N N . ARG A 1 100 ? 19.183 12.172 -12.331 1.00 38.56 100 ARG A N 1
ATOM 763 C CA . ARG A 1 100 ? 19.044 13.350 -11.442 1.00 38.56 100 ARG A CA 1
ATOM 764 C C . ARG A 1 100 ? 17.624 13.676 -10.965 1.00 38.56 100 ARG A C 1
ATOM 766 O O . ARG A 1 100 ? 17.467 14.647 -10.227 1.00 38.56 100 ARG A O 1
ATOM 773 N N . GLY A 1 101 ? 16.598 12.903 -11.327 1.00 50.38 101 GLY A N 1
ATOM 774 C CA . GLY A 1 101 ? 15.227 13.206 -10.907 1.00 50.38 101 GLY A CA 1
ATOM 775 C C . GLY A 1 101 ? 14.195 12.137 -11.256 1.00 50.38 101 GLY A C 1
ATOM 776 O O . GLY A 1 101 ? 14.456 11.252 -12.064 1.00 50.38 101 GLY A O 1
ATOM 777 N N . ARG A 1 102 ? 13.013 12.241 -10.633 1.00 51.25 102 ARG A N 1
ATOM 778 C CA . ARG A 1 102 ? 11.825 11.460 -10.998 1.00 51.25 102 ARG A CA 1
ATOM 779 C C . ARG A 1 102 ? 11.374 11.888 -12.398 1.00 51.25 102 ARG A C 1
ATOM 781 O O . ARG A 1 102 ? 11.089 13.066 -12.603 1.00 51.25 102 ARG A O 1
ATOM 788 N N . ALA A 1 103 ? 11.300 10.952 -13.335 1.00 62.72 103 ALA A N 1
ATOM 789 C CA . ALA A 1 103 ? 10.734 11.170 -14.661 1.00 62.72 103 ALA A CA 1
ATOM 790 C C . ALA A 1 103 ? 9.423 10.392 -14.763 1.00 62.72 103 ALA A C 1
ATOM 792 O O . ALA A 1 103 ? 9.424 9.180 -14.563 1.00 62.72 103 ALA A O 1
ATOM 793 N N . VAL A 1 104 ? 8.325 11.087 -15.057 1.00 58.56 104 VAL A N 1
ATOM 794 C CA . VAL A 1 104 ? 7.030 10.474 -15.367 1.00 58.56 104 VAL A CA 1
ATOM 795 C C . VAL A 1 104 ? 6.623 10.942 -16.756 1.00 58.56 104 VAL A C 1
ATOM 797 O O . VAL A 1 104 ? 6.624 12.141 -17.026 1.00 58.56 104 VAL A O 1
ATOM 800 N N . VAL A 1 105 ? 6.320 9.995 -17.636 1.00 65.56 105 VAL A N 1
ATOM 801 C CA . VAL A 1 105 ? 5.743 10.250 -18.957 1.00 65.56 105 VAL A CA 1
ATOM 802 C C . VAL A 1 105 ? 4.411 9.521 -19.003 1.00 65.56 105 VAL A C 1
ATOM 804 O O . VAL A 1 105 ? 4.374 8.318 -18.755 1.00 65.56 105 VAL A O 1
ATOM 807 N N . ASP A 1 106 ? 3.343 10.257 -19.289 1.00 63.94 106 ASP A N 1
ATOM 808 C CA . ASP A 1 106 ? 1.982 9.747 -19.438 1.00 63.94 106 ASP A CA 1
ATOM 809 C C . ASP A 1 106 ? 1.378 10.398 -20.683 1.00 63.94 106 ASP A C 1
ATOM 811 O O . ASP A 1 106 ? 1.217 11.618 -20.732 1.00 63.94 106 ASP A O 1
ATOM 815 N N . ASP A 1 107 ? 1.118 9.596 -21.710 1.00 62.06 107 ASP A N 1
ATOM 816 C CA . ASP A 1 107 ? 0.464 10.031 -22.949 1.00 62.06 107 ASP A CA 1
ATOM 817 C C . ASP A 1 107 ? -0.978 9.500 -23.068 1.00 62.06 107 ASP A C 1
ATOM 819 O O . ASP A 1 107 ? -1.590 9.563 -24.136 1.00 62.06 107 ASP A O 1
ATOM 823 N N . GLY A 1 108 ? -1.532 8.966 -21.971 1.00 59.72 108 GLY A N 1
ATOM 824 C CA . GLY A 1 108 ? -2.863 8.362 -21.909 1.00 59.72 108 GLY A CA 1
ATOM 825 C C . GLY A 1 108 ? -2.942 6.926 -22.438 1.00 59.72 108 GLY A C 1
ATOM 826 O O . GLY A 1 108 ? -3.948 6.258 -22.204 1.00 59.72 108 GLY A O 1
ATOM 827 N N . ARG A 1 109 ? -1.905 6.417 -23.116 1.00 61.84 109 ARG A N 1
ATOM 828 C CA . ARG A 1 109 ? -1.822 5.021 -23.590 1.00 61.84 109 ARG A CA 1
ATOM 829 C C . ARG A 1 109 ? -0.690 4.251 -22.928 1.00 61.84 109 ARG A C 1
ATOM 831 O O . ARG A 1 109 ? -0.816 3.051 -22.696 1.00 61.84 109 ARG A O 1
ATOM 838 N N . GLU A 1 110 ? 0.394 4.938 -22.609 1.00 67.44 110 GLU A N 1
ATOM 839 C CA . GLU A 1 110 ? 1.573 4.378 -21.980 1.00 67.44 110 GLU A CA 1
ATOM 840 C C . GLU A 1 110 ? 2.012 5.270 -20.825 1.00 67.44 110 GLU A C 1
ATOM 842 O O . GLU A 1 110 ? 2.138 6.491 -20.952 1.00 67.44 110 GLU A O 1
ATOM 847 N N . LYS A 1 111 ? 2.284 4.636 -19.682 1.00 71.88 111 LYS A N 1
ATOM 848 C CA . LYS A 1 111 ? 2.830 5.325 -18.514 1.00 71.88 111 LYS A CA 1
ATOM 849 C C . LYS A 1 111 ? 4.199 4.782 -18.197 1.00 71.88 111 LYS A C 1
ATOM 851 O O . LYS A 1 111 ? 4.395 3.574 -18.099 1.00 71.88 111 LYS A O 1
ATOM 856 N N . ARG A 1 112 ? 5.156 5.679 -18.012 1.00 77.88 112 ARG A N 1
ATOM 857 C CA . ARG A 1 112 ? 6.522 5.335 -17.630 1.00 77.88 112 ARG A CA 1
ATOM 858 C C . ARG A 1 112 ? 6.949 6.179 -16.458 1.00 77.88 112 ARG A C 1
ATOM 860 O O . ARG A 1 112 ? 6.824 7.398 -16.501 1.00 77.88 112 ARG A O 1
ATOM 867 N N . ALA A 1 113 ? 7.492 5.527 -15.446 1.00 77.19 113 ALA A N 1
ATOM 868 C CA . ALA A 1 113 ? 8.059 6.178 -14.286 1.00 77.19 113 ALA A CA 1
ATOM 869 C C . ALA A 1 113 ? 9.486 5.682 -14.077 1.00 77.19 113 ALA A C 1
ATOM 871 O O . ALA A 1 113 ? 9.758 4.487 -14.145 1.00 77.19 113 ALA A O 1
ATOM 872 N N . MET A 1 114 ? 10.394 6.606 -13.795 1.00 80.12 114 MET A N 1
ATOM 873 C CA . MET A 1 114 ? 11.723 6.297 -13.292 1.00 80.12 114 MET A CA 1
ATOM 874 C C . MET A 1 114 ? 11.999 7.172 -12.081 1.00 80.12 114 MET A C 1
ATOM 876 O O . MET A 1 114 ? 11.746 8.378 -12.116 1.00 80.12 114 MET A O 1
ATOM 880 N N . TYR A 1 115 ? 12.513 6.587 -11.007 1.00 76.50 115 TYR A N 1
ATOM 881 C CA . TYR A 1 115 ? 12.862 7.327 -9.799 1.00 76.50 115 TYR A CA 1
ATOM 882 C C . TYR A 1 115 ? 13.988 6.641 -9.021 1.00 76.50 115 TYR A C 1
ATOM 884 O O . TYR A 1 115 ? 14.118 5.415 -9.065 1.00 76.50 115 TYR A O 1
ATOM 892 N N . PRO A 1 116 ? 14.809 7.426 -8.301 1.00 75.38 116 PRO A N 1
ATOM 893 C CA . PRO A 1 116 ? 15.864 6.879 -7.463 1.00 75.38 116 PRO A CA 1
ATOM 894 C C . PRO A 1 116 ? 15.281 6.111 -6.273 1.00 75.38 116 PRO A C 1
ATOM 896 O O . PRO A 1 116 ? 14.326 6.559 -5.639 1.00 75.38 116 PRO A O 1
ATOM 899 N N . ILE A 1 117 ? 15.917 4.996 -5.938 1.00 73.19 117 ILE A N 1
ATOM 900 C CA . ILE A 1 117 ? 15.674 4.182 -4.745 1.00 73.19 117 ILE A CA 1
ATOM 901 C C . ILE A 1 117 ? 17.001 3.978 -3.995 1.00 73.19 117 ILE A C 1
ATOM 903 O O . ILE A 1 117 ? 18.064 4.387 -4.469 1.00 73.19 117 ILE A O 1
ATOM 907 N N . LEU A 1 118 ? 16.955 3.402 -2.789 1.00 73.62 118 LEU A N 1
ATOM 908 C CA . LEU A 1 118 ? 18.148 3.103 -1.975 1.00 73.62 118 LEU A CA 1
ATOM 909 C C . LEU A 1 118 ? 19.105 4.301 -1.815 1.00 73.62 118 LEU A C 1
ATOM 911 O O . LEU A 1 118 ? 20.312 4.186 -2.044 1.00 73.62 118 LEU A O 1
ATOM 915 N N . GLN A 1 119 ? 18.557 5.465 -1.441 1.00 71.88 119 GLN A N 1
ATOM 916 C CA . GLN A 1 119 ? 19.304 6.727 -1.298 1.00 71.88 119 GLN A CA 1
ATOM 917 C C . GLN A 1 119 ? 19.976 7.207 -2.600 1.00 71.88 119 GLN A C 1
ATOM 919 O O . GLN A 1 119 ? 20.975 7.921 -2.573 1.00 71.88 119 GLN A O 1
ATOM 924 N N . GLY A 1 120 ? 19.414 6.832 -3.753 1.00 71.94 120 GLY A N 1
ATOM 925 C CA . GLY A 1 120 ? 19.920 7.203 -5.074 1.00 71.94 120 GLY A CA 1
ATOM 926 C C . GLY A 1 120 ? 21.033 6.302 -5.603 1.00 71.94 120 GLY A C 1
ATOM 927 O O . GLY A 1 120 ? 21.633 6.641 -6.619 1.00 71.94 120 GLY A O 1
ATOM 928 N N . ARG A 1 121 ? 21.313 5.171 -4.940 1.00 72.81 121 ARG A N 1
ATOM 929 C CA . ARG A 1 121 ? 22.270 4.164 -5.429 1.00 72.81 121 ARG A CA 1
ATOM 930 C C . ARG A 1 121 ? 21.713 3.330 -6.579 1.00 72.81 121 ARG A C 1
ATOM 932 O O . ARG A 1 121 ? 22.482 2.835 -7.392 1.00 72.81 121 ARG A O 1
ATOM 939 N N . GLU A 1 122 ? 20.394 3.210 -6.649 1.00 77.25 122 GLU A N 1
ATOM 940 C CA . GLU A 1 122 ? 19.685 2.467 -7.686 1.00 77.25 122 GLU A CA 1
ATOM 941 C C . GLU A 1 122 ? 18.508 3.293 -8.215 1.00 77.25 122 GLU A C 1
ATOM 943 O O . GLU A 1 122 ? 18.088 4.278 -7.599 1.00 77.25 122 GLU A O 1
ATOM 948 N N . ALA A 1 123 ? 17.968 2.898 -9.365 1.00 79.00 123 ALA A N 1
ATOM 949 C CA . ALA A 1 123 ? 16.771 3.494 -9.942 1.00 79.00 123 ALA A CA 1
ATOM 950 C C . ALA A 1 123 ? 15.743 2.403 -10.238 1.00 79.00 123 ALA A C 1
ATOM 952 O O . ALA A 1 123 ? 16.066 1.383 -10.844 1.00 79.00 123 ALA A O 1
ATOM 953 N N . SER A 1 124 ? 14.499 2.650 -9.836 1.00 81.19 124 SER A N 1
ATOM 954 C CA . SER A 1 124 ? 13.359 1.844 -10.258 1.00 81.19 124 SER A CA 1
ATOM 955 C C . SER A 1 124 ? 12.820 2.405 -11.567 1.00 81.19 124 SER A C 1
ATOM 957 O O . SER A 1 124 ? 12.708 3.626 -11.715 1.00 81.19 124 SER A O 1
ATOM 959 N N . ILE A 1 125 ? 12.508 1.522 -12.515 1.00 82.38 125 ILE A N 1
ATOM 960 C CA . ILE A 1 125 ? 11.904 1.858 -13.806 1.00 82.38 125 ILE A CA 1
ATOM 961 C C . ILE A 1 125 ? 10.645 1.012 -13.954 1.00 82.38 125 ILE A C 1
ATOM 963 O O . ILE A 1 125 ? 10.706 -0.215 -13.927 1.00 82.38 125 ILE A O 1
ATOM 967 N N . ILE A 1 126 ? 9.511 1.679 -14.138 1.00 81.25 126 ILE A N 1
ATOM 968 C CA . ILE A 1 126 ? 8.209 1.063 -14.377 1.00 81.25 126 ILE A CA 1
ATOM 969 C C . ILE A 1 126 ? 7.706 1.540 -15.729 1.00 81.25 126 ILE A C 1
ATOM 971 O O . ILE A 1 126 ? 7.736 2.735 -16.028 1.00 81.25 126 ILE A O 1
ATOM 975 N N . ALA A 1 127 ? 7.206 0.606 -16.527 1.00 82.94 127 ALA A N 1
ATOM 976 C CA . ALA A 1 127 ? 6.489 0.899 -17.752 1.00 82.94 127 ALA A CA 1
ATOM 977 C C . ALA A 1 127 ? 5.177 0.115 -17.759 1.00 82.94 127 ALA A C 1
ATOM 979 O O . ALA A 1 127 ? 5.179 -1.114 -17.792 1.00 82.94 127 ALA A O 1
ATOM 980 N N . SER A 1 128 ? 4.067 0.840 -17.730 1.00 77.62 128 SER A N 1
ATOM 981 C CA . SER A 1 128 ? 2.732 0.291 -17.905 1.00 77.62 128 SER A CA 1
ATOM 982 C C . SER A 1 128 ? 2.353 0.416 -19.371 1.00 77.62 128 SER A C 1
ATOM 984 O O . SER A 1 128 ? 2.292 1.520 -19.916 1.00 77.62 128 SER A O 1
ATOM 986 N N . MET A 1 129 ? 2.101 -0.729 -19.994 1.00 74.19 129 MET A N 1
ATOM 987 C CA . MET A 1 129 ? 1.661 -0.827 -21.379 1.00 74.19 129 MET A CA 1
ATOM 988 C C . MET A 1 129 ? 0.270 -1.443 -21.395 1.00 74.19 129 MET A C 1
ATOM 990 O O . MET A 1 129 ? 0.036 -2.470 -20.754 1.00 74.19 129 MET A O 1
ATOM 994 N N . VAL A 1 130 ? -0.660 -0.821 -22.116 1.00 69.62 130 VAL A N 1
ATOM 995 C CA . VAL A 1 130 ? -2.000 -1.383 -22.295 1.00 69.62 130 VAL A CA 1
ATOM 996 C C . VAL A 1 130 ? -1.895 -2.567 -23.254 1.00 69.62 130 VAL A C 1
ATOM 998 O O . VAL A 1 130 ? -1.659 -2.409 -24.454 1.00 69.62 130 VAL A O 1
ATOM 1001 N N . GLY A 1 131 ? -2.038 -3.777 -22.713 1.00 66.75 131 GLY A N 1
ATOM 1002 C CA . GLY A 1 131 ? -2.040 -5.000 -23.505 1.00 66.75 131 GLY A CA 1
ATOM 1003 C C . GLY A 1 131 ? -3.229 -5.036 -24.468 1.00 66.75 131 GLY A C 1
ATOM 1004 O O . GLY A 1 131 ? -4.351 -4.707 -24.102 1.00 66.75 131 GLY A O 1
ATOM 1005 N N . ARG A 1 132 ? -3.006 -5.492 -25.707 1.00 63.50 132 ARG A N 1
ATOM 1006 C CA . ARG A 1 132 ? -4.085 -5.697 -26.699 1.00 63.50 132 ARG A CA 1
ATOM 1007 C C . ARG A 1 132 ? -4.937 -6.944 -26.431 1.00 63.50 132 ARG A C 1
ATOM 1009 O O . ARG A 1 132 ? -5.893 -7.201 -27.154 1.00 63.50 132 ARG A O 1
ATOM 1016 N N . ARG A 1 133 ? -4.538 -7.768 -25.461 1.00 67.19 133 ARG A N 1
ATOM 1017 C CA . ARG A 1 133 ? -5.171 -9.041 -25.103 1.00 67.19 133 ARG A CA 1
ATOM 1018 C C . ARG A 1 133 ? -5.324 -9.113 -23.592 1.00 67.19 133 ARG A C 1
ATOM 1020 O O . ARG A 1 133 ? -4.468 -8.602 -22.872 1.00 67.19 133 ARG A O 1
ATOM 1027 N N . HIS A 1 134 ? -6.380 -9.781 -23.138 1.00 74.69 134 HIS A N 1
ATOM 1028 C CA . HIS A 1 134 ? -6.555 -10.096 -21.725 1.00 74.69 134 HIS A CA 1
ATOM 1029 C C . HIS A 1 134 ? -5.391 -10.945 -21.210 1.00 74.69 134 HIS A C 1
ATOM 1031 O O . HIS A 1 134 ? -4.846 -11.781 -21.938 1.00 74.69 134 HIS A O 1
ATOM 1037 N N . TRP A 1 135 ? -5.013 -10.713 -19.955 1.00 78.00 135 TRP A N 1
ATOM 1038 C CA . TRP A 1 135 ? -4.027 -11.543 -19.280 1.00 78.00 135 TRP A CA 1
ATOM 1039 C C . TRP A 1 135 ? -4.587 -12.954 -19.091 1.00 78.00 135 TRP A C 1
ATOM 1041 O O . TRP A 1 135 ? -5.717 -13.120 -18.636 1.00 78.00 135 TRP A O 1
ATOM 1051 N N . VAL A 1 136 ? -3.796 -13.964 -19.448 1.00 76.31 136 VAL A N 1
ATOM 1052 C CA . VAL A 1 136 ? -4.146 -15.378 -19.282 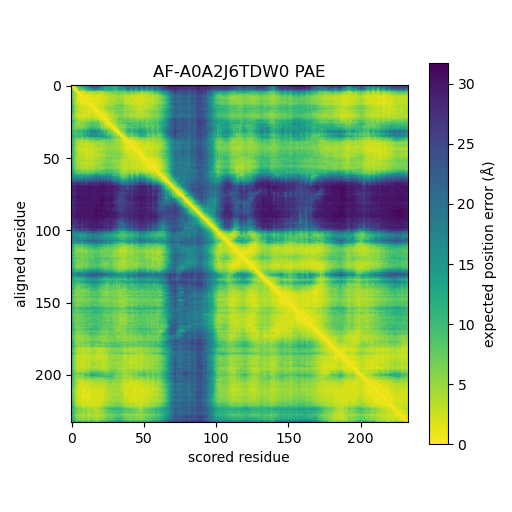1.00 76.31 136 VAL A CA 1
ATOM 1053 C C . VAL A 1 136 ? -3.055 -16.035 -18.451 1.00 76.31 136 VAL A C 1
ATOM 1055 O O . VAL A 1 136 ? -1.878 -15.956 -18.807 1.00 76.31 136 VAL A O 1
ATOM 1058 N N . GLY A 1 137 ? -3.452 -16.689 -17.362 1.00 77.94 137 GLY A N 1
ATOM 1059 C CA . GLY A 1 137 ? -2.549 -17.356 -16.428 1.00 77.94 137 GLY A CA 1
ATOM 1060 C C . GLY A 1 137 ? -2.574 -16.731 -15.036 1.00 77.94 137 GLY A C 1
ATOM 1061 O O . GLY A 1 137 ? -3.535 -16.068 -14.652 1.00 77.94 137 GLY A O 1
ATOM 1062 N N . GLU A 1 138 ? -1.510 -16.977 -14.279 1.00 80.25 138 GLU A N 1
ATOM 1063 C CA . GLU A 1 138 ? -1.388 -16.589 -12.875 1.00 80.25 138 GLU A CA 1
ATOM 1064 C C . GLU A 1 138 ? -1.374 -15.064 -12.686 1.00 80.25 138 GLU A C 1
ATOM 1066 O O . GLU A 1 138 ? -0.761 -14.332 -13.470 1.00 80.25 138 GLU A O 1
ATOM 1071 N N . GLN A 1 139 ? -2.033 -14.576 -11.632 1.00 80.19 139 GLN A N 1
ATOM 1072 C CA . GLN A 1 139 ? -2.041 -13.160 -11.249 1.00 80.19 139 GLN A CA 1
ATOM 1073 C C . GLN A 1 139 ? -0.782 -12.803 -10.447 1.00 80.19 139 GLN A C 1
ATOM 1075 O O . GLN A 1 139 ? -0.851 -12.332 -9.316 1.00 80.19 139 GLN A O 1
ATOM 1080 N N . ALA A 1 140 ? 0.384 -13.071 -11.027 1.00 76.19 140 ALA A N 1
ATOM 1081 C CA . ALA A 1 140 ? 1.664 -12.895 -10.361 1.00 76.19 140 ALA A CA 1
ATOM 1082 C C . ALA A 1 140 ? 2.686 -12.222 -11.277 1.00 76.19 140 ALA A C 1
ATOM 1084 O O . ALA A 1 140 ? 2.649 -12.340 -12.506 1.00 76.19 140 ALA A O 1
ATOM 1085 N N . ALA A 1 141 ? 3.624 -11.513 -10.651 1.00 80.44 141 ALA A N 1
ATOM 1086 C CA . ALA A 1 141 ? 4.816 -11.046 -11.334 1.00 80.44 141 ALA A CA 1
ATOM 1087 C C . ALA A 1 141 ? 5.638 -12.250 -11.801 1.00 80.44 141 ALA A C 1
ATOM 1089 O O . ALA A 1 141 ? 5.861 -13.196 -11.048 1.00 80.44 141 ALA A O 1
ATOM 1090 N N . ARG A 1 142 ? 6.135 -12.184 -13.033 1.00 81.38 142 ARG A N 1
ATOM 1091 C CA . ARG A 1 142 ? 7.037 -13.187 -13.590 1.00 81.38 142 ARG A CA 1
ATOM 1092 C C . ARG A 1 142 ? 8.264 -12.528 -14.188 1.00 81.38 142 ARG A C 1
ATOM 1094 O O . ARG A 1 142 ? 8.188 -11.443 -14.770 1.00 81.38 142 ARG A O 1
ATOM 1101 N N . GLU A 1 143 ? 9.393 -13.209 -14.081 1.00 85.00 143 GLU A N 1
ATOM 1102 C CA . GLU A 1 143 ? 10.561 -12.853 -14.875 1.00 85.00 143 GLU A CA 1
ATOM 1103 C C . GLU A 1 143 ? 10.302 -13.194 -16.340 1.00 85.00 143 GLU A C 1
ATOM 1105 O O . GLU A 1 143 ? 9.634 -14.177 -16.665 1.00 85.00 143 GLU A O 1
ATOM 1110 N N . VAL A 1 144 ? 10.814 -12.355 -17.234 1.00 85.19 144 VAL A N 1
ATOM 1111 C CA . VAL A 1 144 ? 10.686 -12.551 -18.680 1.00 85.19 144 VAL A CA 1
ATOM 1112 C C . VAL A 1 144 ? 12.062 -12.471 -19.332 1.00 85.19 144 VAL A C 1
ATOM 1114 O O . VAL A 1 144 ? 12.944 -11.771 -18.832 1.00 85.19 144 VAL A O 1
ATOM 1117 N N . PRO A 1 145 ? 12.300 -13.148 -20.466 1.00 91.88 145 PRO A N 1
ATOM 1118 C CA . PRO A 1 145 ? 13.539 -12.962 -21.205 1.00 91.88 145 PRO A CA 1
ATOM 1119 C C . PRO A 1 145 ? 13.720 -11.492 -21.604 1.00 91.88 145 PRO A C 1
ATOM 1121 O O . PRO A 1 145 ? 12.780 -10.842 -22.063 1.00 91.88 145 PRO A O 1
ATOM 1124 N N . ARG A 1 146 ? 14.952 -10.969 -21.531 1.00 88.12 146 ARG A N 1
ATOM 1125 C CA . ARG A 1 146 ? 15.259 -9.585 -21.949 1.00 88.12 146 ARG A CA 1
ATOM 1126 C C . ARG A 1 146 ? 14.756 -9.280 -23.364 1.00 88.12 146 ARG A C 1
ATOM 1128 O O . ARG A 1 146 ? 14.250 -8.193 -23.607 1.00 88.12 146 ARG A O 1
ATOM 1135 N N . LYS A 1 147 ? 14.849 -10.252 -24.279 1.00 91.88 147 LYS A N 1
ATOM 1136 C CA . LYS A 1 147 ? 14.341 -10.134 -25.653 1.00 91.88 147 LYS A CA 1
ATOM 1137 C C . LYS A 1 147 ? 12.827 -9.882 -25.709 1.00 91.88 147 LYS A C 1
ATOM 1139 O O . LYS A 1 147 ? 12.401 -9.090 -26.540 1.00 91.88 147 LYS A O 1
ATOM 1144 N N . GLU A 1 148 ? 12.038 -10.527 -24.844 1.00 89.31 148 GLU A N 1
ATOM 1145 C CA . GLU A 1 148 ? 10.586 -10.299 -24.749 1.00 89.31 148 GLU A CA 1
ATOM 1146 C C . GLU A 1 148 ? 10.307 -8.872 -24.280 1.00 89.31 148 GLU A C 1
ATOM 1148 O O . GLU A 1 148 ? 9.558 -8.156 -24.934 1.00 89.31 148 GLU A O 1
ATOM 1153 N N . MET A 1 149 ? 10.979 -8.427 -23.211 1.00 88.44 149 MET A N 1
ATOM 1154 C CA . MET A 1 149 ? 10.857 -7.051 -22.728 1.00 88.44 149 MET A CA 1
ATOM 1155 C C . MET A 1 149 ? 11.215 -6.048 -23.830 1.00 88.44 149 MET A C 1
ATOM 1157 O O . MET A 1 149 ? 10.413 -5.181 -24.142 1.00 88.44 149 MET A O 1
ATOM 1161 N N . LEU A 1 150 ? 12.388 -6.177 -24.461 1.00 88.38 150 LEU A N 1
ATOM 1162 C CA . LEU A 1 150 ? 12.851 -5.244 -25.494 1.00 88.38 150 LEU A CA 1
ATOM 1163 C C . LEU A 1 150 ? 11.927 -5.192 -26.720 1.00 88.38 150 LEU A C 1
ATOM 1165 O O . LEU A 1 150 ? 11.804 -4.129 -27.326 1.00 88.38 150 LEU A O 1
ATOM 1169 N N . ALA A 1 151 ? 11.267 -6.302 -27.072 1.00 89.81 151 ALA A N 1
ATOM 1170 C CA . ALA A 1 151 ? 10.315 -6.344 -28.180 1.00 89.81 151 ALA A CA 1
ATOM 1171 C C . ALA A 1 151 ? 9.120 -5.399 -27.961 1.00 89.81 151 ALA A C 1
ATOM 1173 O O . ALA A 1 151 ? 8.658 -4.775 -28.914 1.00 89.81 151 ALA A O 1
ATOM 1174 N N . GLU A 1 152 ? 8.674 -5.232 -26.714 1.00 85.25 152 GLU A N 1
ATOM 1175 C CA . GLU A 1 152 ? 7.587 -4.311 -26.354 1.00 85.25 152 GLU A CA 1
ATOM 1176 C C . GLU A 1 152 ? 8.010 -2.833 -26.485 1.00 85.25 152 GLU A C 1
ATOM 1178 O O . GLU A 1 152 ? 7.179 -1.949 -26.671 1.00 85.25 152 GLU A O 1
ATOM 1183 N N . PHE A 1 153 ? 9.319 -2.546 -26.447 1.00 85.12 153 PHE A N 1
ATOM 1184 C CA . PHE A 1 153 ? 9.862 -1.189 -26.576 1.00 85.12 153 PHE A CA 1
ATOM 1185 C C . PHE A 1 153 ? 10.387 -0.857 -27.983 1.00 85.12 153 PHE A C 1
ATOM 1187 O O . PHE A 1 153 ? 11.001 0.198 -28.179 1.00 85.12 153 PHE A O 1
ATOM 1194 N N . VAL A 1 154 ? 10.129 -1.691 -28.993 1.00 86.88 154 VAL A N 1
ATOM 1195 C CA . VAL A 1 154 ? 10.461 -1.362 -30.390 1.00 86.88 154 VAL A CA 1
ATOM 1196 C C . VAL A 1 154 ? 9.737 -0.074 -30.810 1.00 86.88 154 VAL A C 1
ATOM 1198 O O . VAL A 1 154 ? 8.603 0.175 -30.421 1.00 86.88 154 VAL A O 1
ATOM 1201 N N . GLY A 1 155 ? 10.419 0.793 -31.564 1.00 85.44 155 GLY A N 1
ATOM 1202 C CA . GLY A 1 155 ? 9.892 2.103 -31.980 1.00 85.44 155 GLY A CA 1
ATOM 1203 C C . GLY A 1 155 ? 10.063 3.224 -30.947 1.00 85.44 155 GLY A C 1
ATOM 1204 O O . GLY A 1 155 ? 9.989 4.398 -31.304 1.00 85.44 155 GLY A O 1
ATOM 1205 N N . HIS A 1 156 ? 10.388 2.895 -29.695 1.00 83.56 156 HIS A N 1
ATOM 1206 C CA . HIS A 1 156 ? 10.669 3.898 -28.671 1.00 83.56 156 HIS A CA 1
ATOM 1207 C C . HIS A 1 156 ? 12.034 4.559 -28.844 1.00 83.56 156 HIS A C 1
ATOM 1209 O O . HIS A 1 156 ? 12.947 4.015 -29.466 1.00 83.56 156 HIS A O 1
ATOM 1215 N N . HIS A 1 157 ? 12.202 5.736 -28.238 1.00 84.69 157 HIS A N 1
ATOM 1216 C CA . HIS A 1 157 ? 13.433 6.511 -28.336 1.00 84.69 157 HIS A CA 1
ATOM 1217 C C . HIS A 1 157 ? 14.671 5.702 -27.897 1.00 84.69 157 HIS A C 1
ATOM 1219 O O . HIS A 1 157 ? 14.685 5.099 -26.824 1.00 84.69 157 HIS A O 1
ATOM 1225 N N . LYS A 1 158 ? 15.760 5.760 -28.682 1.00 84.56 158 LYS A N 1
ATOM 1226 C CA . LYS A 1 158 ? 16.985 4.950 -28.482 1.00 84.56 158 LYS A CA 1
ATOM 1227 C C . LYS A 1 158 ? 17.592 5.058 -27.077 1.00 84.56 158 LYS A C 1
ATOM 1229 O O . LYS A 1 158 ? 18.192 4.106 -26.591 1.00 84.56 158 LYS A O 1
ATOM 1234 N N . ARG A 1 159 ? 17.438 6.211 -26.412 1.00 81.31 159 ARG A N 1
ATOM 1235 C CA . ARG A 1 159 ? 17.894 6.404 -25.019 1.00 81.31 159 ARG A CA 1
ATOM 1236 C C . ARG A 1 159 ? 17.158 5.498 -24.029 1.00 81.31 159 ARG A C 1
ATOM 1238 O O . ARG A 1 159 ? 17.803 4.964 -23.139 1.00 81.31 159 ARG A O 1
ATOM 1245 N N . LEU A 1 160 ? 15.845 5.316 -24.195 1.00 80.75 160 LEU A N 1
ATOM 1246 C CA . LEU A 1 160 ? 15.064 4.415 -23.348 1.00 80.75 160 LEU A CA 1
ATOM 1247 C C . LEU A 1 160 ? 15.494 2.967 -23.583 1.00 80.75 160 LEU A C 1
ATOM 1249 O O . LEU A 1 160 ? 15.752 2.257 -22.626 1.00 80.75 160 LEU A O 1
ATOM 1253 N N . GLN A 1 161 ? 15.657 2.553 -24.842 1.00 83.81 161 GLN A N 1
ATOM 1254 C CA . GLN A 1 161 ? 16.094 1.188 -25.153 1.00 83.81 161 GLN A CA 1
ATOM 1255 C C . GLN A 1 161 ? 17.458 0.856 -24.522 1.00 83.81 161 GLN A C 1
ATOM 1257 O O . GLN A 1 161 ? 17.587 -0.185 -23.893 1.00 83.81 161 GLN A O 1
ATOM 1262 N N . LYS A 1 162 ? 18.434 1.776 -24.582 1.00 84.50 162 LYS A N 1
ATOM 1263 C CA . LYS A 1 162 ? 19.736 1.609 -23.905 1.00 84.50 162 LYS A CA 1
ATOM 1264 C C . LYS A 1 162 ? 19.633 1.530 -22.380 1.00 84.50 162 LYS A C 1
ATOM 1266 O O . LYS A 1 162 ? 20.425 0.851 -21.740 1.00 84.50 162 LYS A O 1
ATOM 1271 N N . LEU A 1 163 ? 18.686 2.249 -21.778 1.00 82.25 163 LEU A N 1
ATOM 1272 C CA . LEU A 1 163 ? 18.449 2.186 -20.333 1.00 82.25 163 LEU A CA 1
ATOM 1273 C C . LEU A 1 163 ? 17.979 0.783 -19.919 1.00 82.25 163 LEU A C 1
ATOM 1275 O O . LEU A 1 163 ? 18.394 0.269 -18.883 1.00 82.25 163 LEU A O 1
ATOM 1279 N N . LEU A 1 164 ? 17.144 0.153 -20.750 1.00 83.88 164 LEU A N 1
ATOM 1280 C CA . LEU A 1 164 ? 16.587 -1.171 -20.485 1.00 83.88 164 LEU A CA 1
ATOM 1281 C C . LEU A 1 164 ? 17.646 -2.279 -20.458 1.00 83.88 164 LEU A C 1
ATOM 1283 O O . LEU A 1 164 ? 17.379 -3.318 -19.861 1.00 83.88 164 LEU A O 1
ATOM 1287 N N . ASP A 1 165 ? 18.844 -2.070 -21.014 1.00 83.44 165 ASP A N 1
ATOM 1288 C CA . ASP A 1 165 ? 19.962 -3.024 -20.919 1.00 83.44 165 ASP A CA 1
ATOM 1289 C C . ASP A 1 165 ? 20.385 -3.285 -19.461 1.00 83.44 165 ASP A C 1
ATOM 1291 O O . ASP A 1 165 ? 20.816 -4.388 -19.123 1.00 83.44 165 ASP A O 1
ATOM 1295 N N . TRP A 1 166 ? 20.174 -2.304 -18.580 1.00 83.50 166 TRP A N 1
ATOM 1296 C CA . TRP A 1 166 ? 20.525 -2.356 -17.158 1.00 83.50 166 TRP A CA 1
ATOM 1297 C C . TRP A 1 166 ? 19.384 -2.860 -16.267 1.00 83.50 166 TRP A C 1
ATOM 1299 O O . TRP A 1 166 ? 19.588 -3.128 -15.086 1.00 83.50 166 TRP A O 1
ATOM 1309 N N . VAL A 1 167 ? 18.175 -2.996 -16.816 1.00 84.19 167 VAL A N 1
ATOM 1310 C CA . VAL A 1 167 ? 16.983 -3.403 -16.063 1.00 84.19 167 VAL A CA 1
ATOM 1311 C C . VAL A 1 167 ? 16.952 -4.921 -15.907 1.00 84.19 167 VAL A C 1
ATOM 1313 O O . VAL A 1 167 ? 17.212 -5.652 -16.871 1.00 84.19 167 VAL A O 1
ATOM 1316 N N . ARG A 1 168 ? 16.603 -5.408 -14.708 1.00 83.69 168 ARG A N 1
ATOM 1317 C CA . ARG A 1 168 ? 16.196 -6.805 -14.498 1.00 83.69 168 ARG A CA 1
ATOM 1318 C C . ARG A 1 168 ? 14.779 -6.980 -15.061 1.00 83.69 168 ARG A C 1
ATOM 1320 O O . ARG A 1 168 ? 13.865 -6.347 -14.537 1.00 83.69 168 ARG A O 1
ATOM 1327 N N . PRO A 1 169 ? 14.574 -7.785 -16.116 1.00 85.88 169 PRO A N 1
ATOM 1328 C CA . PRO A 1 169 ? 13.273 -7.845 -16.768 1.00 85.88 169 PRO A CA 1
ATOM 1329 C C . PRO A 1 169 ? 12.231 -8.557 -15.899 1.00 85.88 169 PRO A C 1
ATOM 1331 O O . PRO A 1 169 ? 12.427 -9.697 -15.477 1.00 85.88 169 PRO A O 1
ATOM 1334 N N . GLY A 1 170 ? 11.099 -7.894 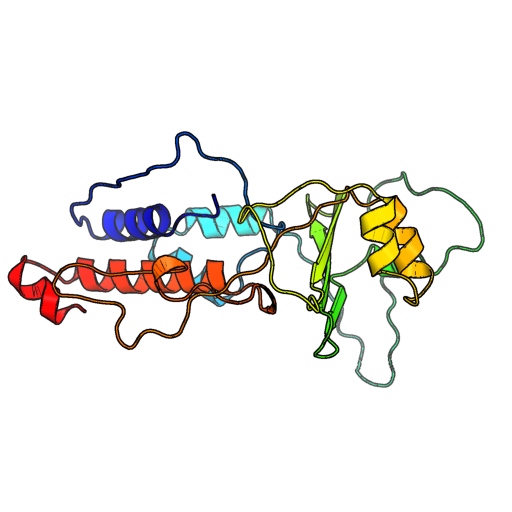-15.690 1.00 85.69 170 GLY A N 1
ATOM 1335 C CA . GLY A 1 170 ? 9.933 -8.443 -15.012 1.00 85.69 170 GLY A CA 1
ATOM 1336 C C . GLY A 1 170 ? 8.658 -7.952 -15.683 1.00 85.69 170 GLY A C 1
ATOM 1337 O O . GLY A 1 170 ? 8.631 -6.869 -16.271 1.00 85.69 170 GLY A O 1
ATOM 1338 N N . LYS A 1 171 ? 7.607 -8.765 -15.621 1.00 84.94 171 LYS A N 1
ATOM 1339 C CA . LYS A 1 171 ? 6.280 -8.435 -16.139 1.00 84.94 171 LYS A CA 1
ATOM 1340 C C . LYS A 1 171 ? 5.243 -8.832 -15.101 1.00 84.94 171 LYS A C 1
ATOM 1342 O O . LYS A 1 171 ? 5.245 -9.968 -14.635 1.00 84.94 171 LYS A O 1
ATOM 1347 N N . TRP A 1 172 ? 4.361 -7.905 -14.761 1.00 85.31 172 TRP A N 1
ATOM 1348 C CA . TRP A 1 172 ? 3.251 -8.134 -13.843 1.00 85.31 172 TRP A CA 1
ATOM 1349 C C . TRP A 1 172 ? 1.942 -7.688 -14.492 1.00 85.31 172 TRP A C 1
ATOM 1351 O O . TRP A 1 172 ? 1.914 -6.643 -15.153 1.00 85.31 172 TRP A O 1
ATOM 1361 N N . PRO A 1 173 ? 0.862 -8.464 -14.332 1.00 84.62 173 PRO A N 1
ATOM 1362 C CA . PRO A 1 173 ? -0.461 -7.989 -14.685 1.00 84.62 173 PRO A CA 1
ATOM 1363 C C . PRO A 1 173 ? -0.914 -6.902 -13.707 1.00 84.62 173 PRO A C 1
ATOM 1365 O O . PRO A 1 173 ? -0.587 -6.943 -12.523 1.00 84.62 173 PRO A O 1
ATOM 1368 N N . LEU A 1 174 ? -1.672 -5.932 -14.216 1.00 80.69 174 LEU A N 1
ATOM 1369 C CA . LEU A 1 174 ? -2.332 -4.916 -13.403 1.00 80.69 174 LEU A CA 1
ATOM 1370 C C . LEU A 1 174 ? -3.825 -5.224 -13.366 1.00 80.69 174 LEU A C 1
ATOM 1372 O O . LEU A 1 174 ? -4.455 -5.339 -14.418 1.00 80.69 174 LEU A O 1
ATOM 1376 N N . PHE A 1 175 ? -4.365 -5.336 -12.160 1.00 80.88 175 PHE A N 1
ATOM 1377 C CA . PHE A 1 175 ? -5.785 -5.522 -11.900 1.00 80.88 175 PHE A CA 1
ATOM 1378 C C . PHE A 1 175 ? -6.273 -4.391 -11.003 1.00 80.88 175 PHE A C 1
ATOM 1380 O O . PHE A 1 175 ? -5.486 -3.794 -10.275 1.00 80.88 175 PHE A O 1
ATOM 1387 N N . TYR A 1 176 ? -7.562 -4.102 -11.088 1.00 84.50 176 TYR A N 1
ATOM 1388 C CA . TYR A 1 176 ? -8.247 -3.149 -10.230 1.00 84.50 176 TYR A CA 1
ATOM 1389 C C . TYR A 1 176 ? -9.539 -3.793 -9.739 1.00 84.50 176 TYR A C 1
ATOM 1391 O O . TYR A 1 176 ? -10.081 -4.700 -10.382 1.00 84.50 176 TYR A O 1
ATOM 1399 N N . HIS A 1 177 ? -10.006 -3.338 -8.589 1.00 86.25 177 HIS A N 1
ATOM 1400 C CA . HIS A 1 177 ? -11.269 -3.749 -8.018 1.00 86.25 177 HIS A CA 1
ATOM 1401 C C . HIS A 1 177 ? -12.417 -3.066 -8.782 1.00 86.25 177 HIS A C 1
ATOM 1403 O O . HIS A 1 177 ? -12.316 -1.876 -9.087 1.00 86.25 177 HIS A O 1
ATOM 1409 N N . PRO A 1 178 ? -13.499 -3.781 -9.136 1.00 86.88 178 PRO A N 1
ATOM 1410 C CA . PRO A 1 178 ? -14.682 -3.147 -9.710 1.00 86.88 178 PRO A CA 1
ATOM 1411 C C . PRO A 1 178 ? -15.374 -2.246 -8.680 1.00 86.88 178 PRO A C 1
ATOM 1413 O O . PRO A 1 178 ? -15.324 -2.516 -7.481 1.00 86.88 178 PRO A O 1
ATOM 1416 N N . ASP A 1 179 ? -16.078 -1.214 -9.138 1.00 87.56 179 ASP A N 1
ATOM 1417 C CA . ASP A 1 179 ? -16.883 -0.387 -8.238 1.00 87.56 179 ASP A CA 1
ATOM 1418 C C . ASP A 1 179 ? -17.972 -1.241 -7.568 1.00 87.56 179 ASP A C 1
ATOM 1420 O O . ASP A 1 179 ? -18.734 -1.945 -8.240 1.00 87.56 179 ASP A O 1
ATOM 1424 N N . ILE A 1 180 ? -18.054 -1.172 -6.237 1.00 89.19 180 ILE A N 1
ATOM 1425 C CA . ILE A 1 180 ? -19.094 -1.835 -5.444 1.00 89.19 180 ILE A CA 1
ATOM 1426 C C . ILE A 1 180 ? -19.941 -0.791 -4.706 1.00 89.19 180 ILE A C 1
ATOM 1428 O O . ILE A 1 180 ? -19.419 0.236 -4.276 1.00 89.19 180 ILE A O 1
ATOM 1432 N N . PRO A 1 181 ? -21.255 -1.028 -4.544 1.00 89.81 181 PRO A N 1
ATOM 1433 C CA . PRO A 1 181 ? -22.167 -0.026 -3.993 1.00 89.81 181 PRO A CA 1
ATOM 1434 C C . PRO A 1 181 ? -22.015 0.187 -2.480 1.00 89.81 181 PRO A C 1
ATOM 1436 O O . PRO A 1 181 ? -22.519 1.178 -1.959 1.00 89.81 181 PRO A O 1
ATOM 1439 N N . ALA A 1 182 ? -21.369 -0.743 -1.770 1.00 90.56 182 ALA A N 1
ATOM 1440 C CA . ALA A 1 182 ? -21.153 -0.671 -0.330 1.00 90.56 182 ALA A CA 1
ATOM 1441 C C . ALA A 1 182 ? -19.890 -1.441 0.074 1.00 90.56 182 ALA A C 1
ATOM 1443 O O . ALA A 1 182 ? -19.623 -2.518 -0.458 1.00 90.56 182 ALA A O 1
ATOM 1444 N N . TYR A 1 183 ? -19.152 -0.908 1.050 1.00 91.69 183 TYR A N 1
ATOM 1445 C CA . TYR A 1 183 ? -17.961 -1.546 1.637 1.00 91.69 183 TYR A CA 1
ATOM 1446 C C . TYR A 1 183 ? -18.267 -2.277 2.951 1.00 91.69 183 TYR A C 1
ATOM 1448 O O . TYR A 1 183 ? -17.377 -2.865 3.563 1.00 91.69 183 TYR A O 1
ATOM 1456 N N . ILE A 1 184 ? -19.523 -2.231 3.397 1.00 90.88 184 ILE A N 1
ATOM 1457 C CA . ILE A 1 184 ? -19.968 -2.719 4.701 1.00 90.88 184 ILE A CA 1
ATOM 1458 C C . ILE A 1 184 ? -21.172 -3.642 4.510 1.00 90.88 184 ILE A C 1
ATOM 1460 O O . ILE A 1 184 ? -22.063 -3.369 3.704 1.00 90.88 184 ILE A O 1
ATOM 1464 N N . ASN A 1 185 ? -21.203 -4.729 5.277 1.00 90.56 185 ASN A N 1
ATOM 1465 C CA . ASN A 1 185 ? -22.361 -5.602 5.422 1.00 90.56 185 ASN A CA 1
ATOM 1466 C C . ASN A 1 185 ? -22.482 -6.050 6.886 1.00 90.56 185 ASN A C 1
ATOM 1468 O O . ASN A 1 185 ? -21.729 -6.911 7.353 1.00 90.56 185 ASN A O 1
ATOM 1472 N N . GLY A 1 186 ? -23.410 -5.433 7.622 1.00 88.50 186 GLY A N 1
ATOM 1473 C CA . GLY A 1 186 ? -23.560 -5.637 9.061 1.00 88.50 186 GLY A CA 1
ATOM 1474 C C . GLY A 1 186 ? -22.275 -5.271 9.805 1.00 88.50 186 GLY A C 1
A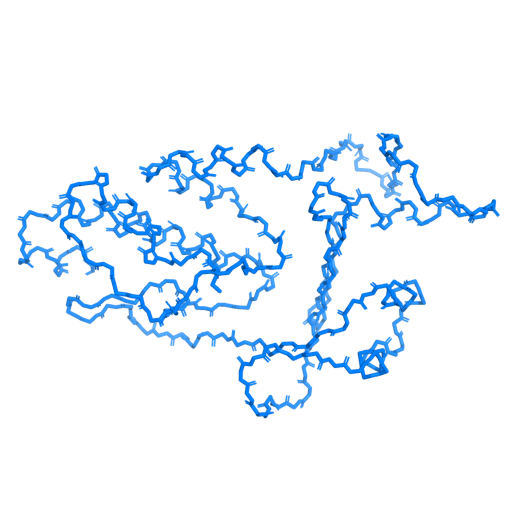TOM 1475 O O . GLY A 1 186 ? -21.846 -4.124 9.802 1.00 88.50 186 GLY A O 1
ATOM 1476 N N . ARG A 1 187 ? -21.627 -6.265 10.422 1.00 89.56 187 ARG A N 1
ATOM 1477 C CA . ARG A 1 187 ? -20.385 -6.086 11.202 1.00 89.56 187 ARG A CA 1
ATOM 1478 C C . ARG A 1 187 ? -19.115 -6.448 10.425 1.00 89.56 187 ARG A C 1
ATOM 1480 O O . ARG A 1 187 ? -18.074 -6.694 11.030 1.00 89.56 187 ARG A O 1
ATOM 1487 N N . ILE A 1 188 ? -19.209 -6.535 9.100 1.00 90.38 188 ILE A N 1
ATOM 1488 C CA . ILE A 1 188 ? -18.094 -6.845 8.203 1.00 90.38 188 ILE A CA 1
ATOM 1489 C C . ILE A 1 188 ? -17.803 -5.609 7.358 1.00 90.38 188 ILE A C 1
ATOM 1491 O O . ILE A 1 188 ? -18.705 -5.084 6.708 1.00 90.38 188 ILE A O 1
ATOM 1495 N N . VAL A 1 189 ? -16.542 -5.177 7.353 1.00 90.88 189 VAL A N 1
ATOM 1496 C CA . VAL A 1 189 ? -16.048 -4.040 6.568 1.00 90.88 189 VAL A CA 1
ATOM 1497 C C . VAL A 1 189 ? -14.930 -4.524 5.652 1.00 90.88 189 VAL A C 1
ATOM 1499 O O . VAL A 1 189 ? -14.046 -5.258 6.098 1.00 90.88 189 VAL A O 1
ATOM 1502 N N . LEU A 1 190 ? -14.964 -4.106 4.390 1.00 90.81 190 LEU A N 1
ATOM 1503 C CA . LEU A 1 190 ? -13.903 -4.296 3.405 1.00 90.81 190 LEU A CA 1
ATOM 1504 C C . LEU A 1 190 ? -13.091 -2.994 3.298 1.00 90.81 190 LEU A C 1
ATOM 1506 O O . LEU A 1 190 ? -13.639 -1.986 2.858 1.00 90.81 190 LEU A O 1
ATOM 1510 N N . PRO A 1 191 ? -11.818 -2.963 3.725 1.00 90.19 191 PRO A N 1
ATOM 1511 C CA . PRO A 1 191 ? -10.966 -1.785 3.570 1.00 90.19 191 PRO A CA 1
ATOM 1512 C C . PRO A 1 191 ? -9.904 -1.960 2.469 1.00 90.19 191 PRO A C 1
ATOM 1514 O O . PRO A 1 191 ? -9.581 -3.084 2.069 1.00 90.19 191 PRO A O 1
ATOM 1517 N N . ALA A 1 192 ? -9.270 -0.861 2.056 1.00 89.50 192 ALA A N 1
ATOM 1518 C CA . ALA A 1 192 ? -8.122 -0.847 1.145 1.00 89.50 192 ALA A CA 1
ATOM 1519 C C . ALA A 1 192 ? -8.363 -1.618 -0.167 1.00 89.50 192 ALA A C 1
ATOM 1521 O O . ALA A 1 192 ? -9.471 -1.622 -0.697 1.00 89.50 192 ALA A O 1
ATOM 1522 N N . ASP A 1 193 ? -7.346 -2.331 -0.664 1.00 87.19 193 ASP A N 1
ATOM 1523 C CA . ASP A 1 193 ? -7.398 -3.115 -1.902 1.00 87.19 193 ASP A CA 1
ATOM 1524 C C . ASP A 1 193 ? -8.578 -4.104 -1.968 1.00 87.19 193 ASP A C 1
ATOM 1526 O O . ASP A 1 193 ? -9.050 -4.427 -3.057 1.00 87.19 193 ASP A O 1
ATOM 1530 N N . SER A 1 194 ? -9.097 -4.561 -0.820 1.00 87.69 194 SER A N 1
ATOM 1531 C CA . SER A 1 194 ? -10.274 -5.442 -0.782 1.00 87.69 194 SER A CA 1
ATOM 1532 C C . SER A 1 194 ? -11.591 -4.749 -1.153 1.00 87.69 194 SER A C 1
ATOM 1534 O O . SER A 1 194 ? -12.560 -5.433 -1.467 1.00 87.69 194 SER A O 1
ATOM 1536 N N . ALA A 1 195 ? -11.625 -3.416 -1.129 1.00 89.31 195 ALA A N 1
ATOM 1537 C CA . ALA A 1 195 ? -12.772 -2.600 -1.512 1.00 89.31 195 ALA A CA 1
ATOM 1538 C C . ALA A 1 195 ? -12.504 -1.721 -2.739 1.00 89.31 195 ALA A C 1
ATOM 1540 O O . ALA A 1 195 ? -13.426 -1.449 -3.506 1.00 89.31 195 ALA A O 1
ATOM 1541 N N . HIS A 1 196 ? -11.265 -1.256 -2.921 1.00 90.00 196 HIS A N 1
ATOM 1542 C CA . HIS A 1 196 ? -10.955 -0.196 -3.881 1.00 90.00 196 HIS A CA 1
ATOM 1543 C C . HIS A 1 196 ? -9.547 -0.277 -4.492 1.00 90.00 196 HIS A C 1
ATOM 1545 O O . HIS A 1 196 ? -8.991 0.752 -4.871 1.00 90.00 196 HIS A O 1
ATOM 1551 N N . ALA A 1 197 ? -8.984 -1.486 -4.663 1.00 87.88 197 ALA A N 1
ATOM 1552 C CA . ALA A 1 197 ? -7.714 -1.648 -5.388 1.00 87.88 197 ALA A CA 1
ATOM 1553 C C . ALA A 1 197 ? -7.768 -0.916 -6.732 1.00 87.88 197 ALA A C 1
ATOM 1555 O O . ALA A 1 197 ? -8.686 -1.135 -7.530 1.00 87.88 197 ALA A O 1
ATOM 1556 N N . SER A 1 198 ? -6.791 -0.060 -7.004 1.00 83.88 198 SER A N 1
ATOM 1557 C CA . SER A 1 198 ? -6.857 0.853 -8.134 1.00 83.88 198 SER A CA 1
ATOM 1558 C C . SER A 1 198 ? -5.698 0.633 -9.104 1.00 83.88 198 SER A C 1
ATOM 1560 O O . SER A 1 198 ? -4.812 -0.205 -8.928 1.00 83.88 198 SER A O 1
ATOM 1562 N N . SER A 1 199 ? -5.722 1.358 -10.222 1.00 79.12 199 SER A N 1
ATOM 1563 C CA . SER A 1 199 ? -4.573 1.362 -11.118 1.00 79.12 199 SER A CA 1
ATOM 1564 C C . SER A 1 199 ? -3.397 2.059 -10.427 1.00 79.12 199 SER A C 1
ATOM 1566 O O . SER A 1 199 ? -3.523 3.233 -10.064 1.00 79.12 199 SER A O 1
ATOM 1568 N N . PRO A 1 200 ? -2.187 1.463 -10.395 1.00 74.19 200 PRO A N 1
ATOM 1569 C CA . PRO A 1 200 ? -1.026 2.052 -9.719 1.00 74.19 200 PRO A CA 1
ATOM 1570 C C . PRO A 1 200 ? -0.506 3.324 -10.405 1.00 74.19 200 PRO A C 1
ATOM 1572 O O . PRO A 1 200 ? 0.521 3.878 -10.020 1.00 74.19 200 PRO A O 1
ATOM 1575 N N . SER A 1 201 ? -1.194 3.796 -11.445 1.00 69.69 201 SER A N 1
ATOM 1576 C CA . SER A 1 201 ? -0.842 4.976 -12.218 1.00 69.69 201 SER A CA 1
ATOM 1577 C C . SER A 1 201 ? -0.718 6.261 -11.395 1.00 69.69 201 SER A C 1
ATOM 1579 O O . SER A 1 201 ? 0.064 7.131 -11.776 1.00 69.69 201 SER A O 1
ATOM 1581 N N . GLN A 1 202 ? -1.450 6.377 -10.284 1.00 71.75 202 GLN A N 1
ATOM 1582 C CA . GLN A 1 202 ? -1.339 7.501 -9.348 1.00 71.75 202 GLN A CA 1
ATOM 1583 C C . GLN A 1 202 ? -0.495 7.163 -8.112 1.00 71.75 202 GLN A C 1
ATOM 1585 O O . GLN A 1 202 ? -0.072 8.071 -7.399 1.00 71.75 202 GLN A O 1
ATOM 1590 N N . ALA A 1 203 ? -0.201 5.877 -7.894 1.00 75.62 203 ALA A N 1
ATOM 1591 C CA . ALA A 1 203 ? 0.498 5.360 -6.721 1.00 75.62 203 ALA A CA 1
ATOM 1592 C C . ALA A 1 203 ? -0.097 5.864 -5.389 1.00 75.62 203 ALA A C 1
ATOM 1594 O O . ALA A 1 203 ? 0.634 6.261 -4.479 1.00 75.62 203 ALA A O 1
ATOM 1595 N N . THR A 1 204 ? -1.430 5.873 -5.302 1.00 81.94 204 THR A N 1
ATOM 1596 C CA . THR A 1 204 ? -2.211 6.412 -4.177 1.00 81.94 204 THR A CA 1
ATOM 1597 C C . THR A 1 204 ? -2.731 5.349 -3.218 1.00 81.94 204 THR A C 1
ATOM 1599 O O . THR A 1 204 ? -2.983 5.684 -2.066 1.00 81.94 204 THR A O 1
ATOM 1602 N N . ASP A 1 205 ? -2.837 4.093 -3.646 1.00 83.38 205 ASP A N 1
ATOM 1603 C CA . ASP A 1 205 ? -3.553 3.022 -2.932 1.00 83.38 205 ASP A CA 1
ATOM 1604 C C . ASP A 1 205 ? -3.009 2.793 -1.516 1.00 83.38 205 ASP A C 1
ATOM 1606 O O . ASP A 1 205 ? -3.757 2.757 -0.543 1.00 83.38 205 ASP A O 1
ATOM 1610 N N . ALA A 1 206 ? -1.680 2.783 -1.362 1.00 82.12 206 ALA A N 1
ATOM 1611 C CA . ALA A 1 206 ? -1.049 2.681 -0.044 1.00 82.12 206 ALA A CA 1
ATOM 1612 C C . ALA A 1 206 ? -1.405 3.860 0.882 1.00 82.12 206 ALA A C 1
ATOM 1614 O O . ALA A 1 206 ? -1.425 3.710 2.100 1.00 82.12 206 ALA A O 1
ATOM 1615 N N . GLY A 1 207 ? -1.654 5.043 0.316 1.00 86.38 207 GLY A N 1
ATOM 1616 C CA . GLY A 1 207 ? -2.117 6.206 1.062 1.00 86.38 207 GLY A CA 1
ATOM 1617 C C . GLY A 1 207 ? -3.586 6.111 1.447 1.00 86.38 207 GLY A C 1
ATOM 1618 O O . GLY A 1 207 ? -3.907 6.320 2.611 1.00 86.38 207 GLY A O 1
ATOM 1619 N N . GLN A 1 208 ? -4.445 5.715 0.508 1.00 89.06 208 GLN A N 1
ATOM 1620 C CA . GLN A 1 208 ? -5.874 5.496 0.757 1.00 89.06 208 GLN A CA 1
ATOM 1621 C C . GLN A 1 208 ? -6.095 4.441 1.846 1.00 89.06 208 GLN A C 1
ATOM 1623 O O . GLN A 1 208 ? -6.879 4.645 2.761 1.00 89.06 208 GLN A O 1
ATOM 1628 N N . MET A 1 209 ? -5.305 3.369 1.838 1.00 89.62 209 MET A N 1
ATOM 1629 C CA . MET A 1 209 ? -5.296 2.372 2.907 1.00 89.62 209 MET A CA 1
ATOM 1630 C C . MET A 1 209 ? -5.010 2.969 4.299 1.00 89.62 209 MET A C 1
ATOM 1632 O O . MET A 1 209 ? -5.606 2.558 5.296 1.00 89.62 209 MET A O 1
ATOM 1636 N N . LEU A 1 210 ? -4.057 3.897 4.399 1.00 90.19 210 LEU A N 1
ATOM 1637 C CA 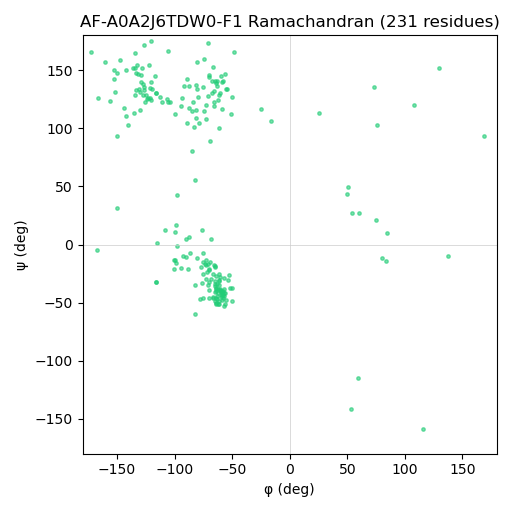. LEU A 1 210 ? -3.714 4.535 5.674 1.00 90.19 210 LEU A CA 1
ATOM 1638 C C . LEU A 1 210 ? -4.816 5.487 6.138 1.00 90.19 210 LEU A C 1
ATOM 1640 O O . LEU A 1 210 ? -5.060 5.595 7.339 1.00 90.19 210 LEU A O 1
ATOM 1644 N N . GLU A 1 211 ? -5.480 6.149 5.194 1.00 91.94 211 GLU A N 1
ATOM 1645 C CA . GLU A 1 211 ? -6.659 6.972 5.451 1.00 91.94 211 GLU A CA 1
ATOM 1646 C C . GLU A 1 211 ? -7.824 6.109 5.966 1.00 91.94 211 GLU A C 1
ATOM 1648 O O . GLU A 1 211 ? -8.388 6.433 7.014 1.00 91.94 211 GLU A O 1
ATOM 1653 N N . ASP A 1 212 ? -8.100 4.959 5.339 1.00 92.62 212 ASP A N 1
ATOM 1654 C CA . ASP A 1 212 ? -9.089 3.984 5.819 1.00 92.62 212 ASP A CA 1
ATOM 1655 C C . ASP A 1 212 ? -8.780 3.547 7.255 1.00 92.62 212 ASP A C 1
ATOM 1657 O O . ASP A 1 212 ? -9.634 3.610 8.139 1.00 92.62 212 ASP A O 1
ATOM 1661 N N . ALA A 1 213 ? -7.535 3.135 7.517 1.00 92.75 213 ALA A N 1
ATOM 1662 C CA . ALA A 1 213 ? -7.106 2.691 8.840 1.00 92.75 213 ALA A CA 1
ATOM 1663 C C . ALA A 1 213 ? -7.283 3.786 9.905 1.00 92.75 213 ALA A C 1
ATOM 1665 O O . ALA A 1 213 ? -7.717 3.507 11.030 1.00 92.75 213 ALA A O 1
ATOM 1666 N N . LEU A 1 214 ? -6.984 5.041 9.560 1.00 93.25 214 LEU A N 1
ATOM 1667 C CA . LEU A 1 214 ? -7.198 6.176 10.449 1.00 93.25 214 LEU A CA 1
ATOM 1668 C C . LEU A 1 214 ? -8.687 6.370 10.755 1.00 93.25 214 LEU A C 1
ATOM 1670 O O . LEU A 1 214 ? -9.053 6.463 11.927 1.00 93.25 214 LEU A O 1
ATOM 1674 N N . VAL A 1 215 ? -9.540 6.419 9.732 1.00 93.00 215 VAL A N 1
ATOM 1675 C CA . VAL A 1 215 ? -10.985 6.633 9.902 1.00 93.00 215 VAL A CA 1
ATOM 1676 C C . VAL A 1 215 ? -11.599 5.505 10.729 1.00 93.00 215 VAL A C 1
ATOM 1678 O O . VAL A 1 215 ? -12.216 5.768 11.763 1.00 93.00 215 VAL A O 1
ATOM 1681 N N . LEU A 1 216 ? -11.349 4.251 10.347 1.00 92.69 216 LEU A N 1
ATOM 1682 C CA . LEU A 1 216 ? -11.866 3.070 11.038 1.00 92.69 216 LEU A CA 1
ATOM 1683 C C . LEU A 1 216 ? -11.402 3.017 12.496 1.00 92.69 216 LEU A C 1
ATOM 1685 O O . LEU A 1 216 ? -12.210 2.773 13.391 1.00 92.69 216 LEU A O 1
ATOM 1689 N N . SER A 1 217 ? -10.118 3.281 12.764 1.00 93.31 217 SER A N 1
ATOM 1690 C CA . SER A 1 217 ? -9.608 3.259 14.139 1.00 93.31 217 SER A CA 1
ATOM 1691 C C . SER A 1 217 ? -10.235 4.341 15.013 1.00 93.31 217 SER A C 1
ATOM 1693 O O . SER A 1 217 ? -10.488 4.095 16.191 1.00 93.31 217 SER A O 1
ATOM 1695 N N . ARG A 1 218 ? -10.526 5.524 14.458 1.00 92.81 218 ARG A N 1
ATOM 1696 C CA . ARG A 1 218 ? -11.198 6.605 15.188 1.00 92.81 218 ARG A CA 1
ATOM 1697 C C . ARG A 1 218 ? -12.654 6.285 15.477 1.00 92.81 218 ARG A C 1
ATOM 1699 O O . ARG A 1 218 ? -13.066 6.469 16.616 1.00 92.81 218 ARG A O 1
ATOM 1706 N N . LEU A 1 219 ? -13.393 5.783 14.490 1.00 92.75 219 LEU A N 1
ATOM 1707 C CA . LEU A 1 219 ? -14.801 5.416 14.654 1.00 92.75 219 LEU A CA 1
ATOM 1708 C C . LEU A 1 219 ? -14.959 4.288 15.677 1.00 92.75 219 LEU A C 1
ATOM 1710 O O . LEU A 1 219 ? -15.732 4.421 16.619 1.00 92.75 219 LEU A O 1
ATOM 1714 N N . LEU A 1 220 ? -14.144 3.235 15.576 1.00 92.12 220 LEU A N 1
ATOM 1715 C CA . LEU A 1 220 ? -14.152 2.131 16.539 1.00 92.12 220 LEU A CA 1
ATOM 1716 C C . LEU A 1 220 ? -13.725 2.564 17.945 1.00 92.12 220 LEU A C 1
ATOM 1718 O O . LEU A 1 220 ? -14.235 2.032 18.924 1.00 92.12 220 LEU A O 1
ATOM 1722 N N . GLY A 1 221 ? -12.843 3.558 18.070 1.00 90.81 221 GLY A N 1
ATOM 1723 C CA . GLY A 1 221 ? -12.497 4.145 19.367 1.00 90.81 221 GLY A CA 1
ATOM 1724 C C . GLY A 1 221 ? -13.658 4.867 20.065 1.00 90.81 221 GLY A C 1
ATOM 1725 O O . GLY A 1 221 ? -13.596 5.073 21.274 1.00 90.81 221 GLY A O 1
ATOM 1726 N N . LEU A 1 222 ? -14.712 5.241 19.331 1.00 91.06 222 LEU A N 1
ATOM 1727 C CA . LEU A 1 222 ? -15.932 5.844 19.881 1.00 91.06 222 LEU A CA 1
ATOM 1728 C C . LEU A 1 222 ? -16.998 4.800 20.251 1.00 91.06 222 LEU A C 1
ATOM 1730 O O . LEU A 1 222 ? -17.983 5.141 20.905 1.00 91.06 222 LEU A O 1
ATOM 1734 N N . VAL A 1 223 ? -16.812 3.541 19.848 1.00 91.50 223 VAL A N 1
ATOM 1735 C CA . VAL A 1 223 ? -17.749 2.447 20.111 1.00 91.50 223 VAL A CA 1
ATOM 1736 C C . VAL A 1 223 ? -17.527 1.907 21.524 1.00 91.50 223 VAL A C 1
ATOM 1738 O O . VAL A 1 223 ? -16.481 1.342 21.836 1.00 91.50 223 VAL A O 1
ATOM 1741 N N . GLY A 1 224 ? -18.537 2.051 22.382 1.00 88.00 224 GLY A N 1
ATOM 1742 C CA . GLY A 1 224 ? -18.548 1.519 23.747 1.00 88.00 224 GLY A CA 1
ATOM 1743 C C . GLY A 1 224 ? -19.226 0.151 23.881 1.00 88.00 224 GLY A C 1
ATOM 1744 O O . GLY A 1 224 ? -18.980 -0.558 24.855 1.00 88.00 224 GLY A O 1
ATOM 1745 N N . SER A 1 225 ? -20.072 -0.240 22.922 1.00 89.31 225 SER A N 1
ATOM 1746 C CA . SER A 1 225 ? -20.760 -1.538 22.910 1.00 89.31 225 SER A CA 1
ATOM 1747 C C . SER A 1 225 ? -20.991 -2.066 21.491 1.00 89.31 225 SER A C 1
ATOM 1749 O O . SER A 1 225 ? -21.013 -1.312 20.522 1.00 89.31 225 SER A O 1
ATOM 1751 N N . ALA A 1 226 ? -21.193 -3.380 21.356 1.00 86.94 226 ALA A N 1
ATOM 1752 C CA . ALA A 1 226 ? -21.358 -4.030 20.053 1.00 86.94 226 ALA A CA 1
ATOM 1753 C C . ALA A 1 226 ? -22.582 -3.536 19.255 1.00 86.94 226 ALA A C 1
ATOM 1755 O O . ALA A 1 226 ? -22.574 -3.608 18.028 1.00 86.94 226 ALA A O 1
ATOM 1756 N N . ASP A 1 227 ? -23.608 -3.017 19.929 1.00 89.94 227 ASP A N 1
ATOM 1757 C CA . ASP A 1 227 ? -24.826 -2.504 19.287 1.00 89.94 227 ASP A CA 1
ATOM 1758 C C . ASP A 1 227 ? -24.608 -1.142 18.611 1.00 89.94 227 ASP A C 1
ATOM 1760 O O . ASP A 1 227 ? -25.401 -0.730 17.773 1.00 89.94 227 ASP A O 1
ATOM 1764 N N . GLN A 1 228 ? -23.507 -0.454 18.929 1.00 89.81 228 GLN A N 1
ATOM 1765 C CA . GLN A 1 228 ? -23.123 0.806 18.287 1.00 89.81 228 GLN A CA 1
ATOM 1766 C C . GLN A 1 228 ? -22.298 0.598 17.009 1.00 89.81 228 GLN A C 1
ATOM 1768 O O . GLN A 1 228 ? -22.037 1.566 16.301 1.00 89.81 228 GLN A O 1
ATOM 1773 N N . LEU A 1 229 ? -21.885 -0.640 16.697 1.00 87.81 229 LEU A N 1
ATOM 1774 C CA . LEU A 1 229 ? -21.033 -0.924 15.537 1.00 87.81 229 LEU A CA 1
ATOM 1775 C C . LEU A 1 229 ? -21.708 -0.564 14.213 1.00 87.81 229 LEU A C 1
ATOM 1777 O O . LEU A 1 229 ? -21.057 0.012 13.356 1.00 87.81 229 LEU A O 1
ATOM 1781 N N . GLU A 1 230 ? -22.999 -0.857 14.055 1.00 86.69 230 GLU A N 1
ATOM 1782 C CA . GLU A 1 230 ? -23.724 -0.517 12.821 1.00 86.69 230 GLU A CA 1
ATOM 1783 C C . GLU A 1 230 ? -23.902 0.992 12.646 1.00 86.69 230 GLU A C 1
ATOM 1785 O O . GLU A 1 230 ? -23.936 1.474 11.528 1.00 86.69 230 GLU A O 1
ATOM 1790 N N . ALA A 1 231 ? -23.977 1.760 13.736 1.00 86.25 231 ALA A N 1
ATOM 1791 C CA . ALA A 1 231 ? -24.049 3.218 13.652 1.00 86.25 231 ALA A CA 1
ATOM 1792 C C . ALA A 1 231 ? -22.688 3.863 13.337 1.00 86.25 231 ALA A C 1
ATOM 1794 O O . ALA A 1 231 ? -22.634 5.025 12.937 1.00 86.25 231 ALA A O 1
ATOM 1795 N N . ALA A 1 232 ? -21.591 3.138 13.564 1.00 84.19 232 ALA A N 1
ATOM 1796 C CA . ALA A 1 232 ? -20.244 3.618 13.296 1.00 84.19 232 ALA A CA 1
ATOM 1797 C C . ALA A 1 232 ? -19.845 3.496 11.815 1.00 84.19 232 ALA A C 1
ATOM 1799 O O . ALA A 1 232 ? -18.815 4.065 11.453 1.00 84.19 232 ALA A O 1
ATOM 1800 N N . PHE A 1 233 ? -20.614 2.779 10.983 1.00 80.38 233 PHE A N 1
ATOM 1801 C CA . PHE A 1 233 ? -20.255 2.421 9.607 1.00 80.38 233 PHE A CA 1
ATOM 1802 C C . PHE A 1 233 ? -21.382 2.679 8.606 1.00 80.38 233 PHE A C 1
ATOM 1804 O O . PHE A 1 233 ? -22.538 2.315 8.897 1.00 80.38 233 PHE A O 1
#

InterPro domains:
  IPR036188 FAD/NAD(P)-binding domain superfamily [G3DSA:3.50.50.60] (7-100)
  IPR036188 FAD/NAD(P)-binding domain superfamily [G3DSA:3.50.50.60] (101-233)
  IPR036188 FAD/NAD(P)-binding domain superfamily [SSF51905] (8-228)
  IPR051104 FAD-dependent monooxygenase-like [PTHR46720] (113-233)

Mean predicted aligned error: 11.38 Å

Foldseek 3Di:
DFPDLLVLLVLLQVVLVHDDDDDDPDPDDDDDDLQDDADPLLLVLSVNSPNVVSVVCVVFDQDQDDDDDDPDDDDDDDDDDDDDDPDDDDPPPPVVVLLRAWDWDCPPAKIWIWGAHPNSPDIGIDIDHDDPDDDDDDQDKDFDPLVVVLVVCPPPDPVVSVVSVPDRGIDGDDDWDDADPDQDDQLDGQAQRRHTRDGCRVVHRSSRSSVRSSLVSVLSSPDPDPVCRVVSD

Secondary structure (DSSP, 8-state):
--S-HHHHHHHHHHHTT---------SS----SSSPPPPHHHHHHHHHH-HHHHHHHHHH----------SSS----------S-----TT-TTHHHHTSS-EEEE-SSEEEEEEEEGGGTEEEEEEEE--SS---S-SS-EE--HHHHHHHTTTS-HHHHHHHTTS--EE-----PPP-S-SEETTEE--THHHH---TTS--HHHHHHHHHHHHHHHHHT--SGGGTGGG-

Radius of gyration: 21.8 Å; Cα contacts (8 Å, |Δi|>4): 226; chains: 1; bounding box: 59×49×56 Å

Solvent-accessible surface area (backbone atoms only — not comparable to full-atom values): 15133 Å² total; per-residue (Å²): 91,51,92,51,56,71,56,56,23,49,48,20,22,54,72,49,71,45,90,84,84,89,87,76,89,69,95,70,90,54,96,46,74,86,70,76,73,73,50,72,67,25,44,62,31,31,46,84,44,46,49,60,65,45,51,55,47,66,74,64,57,77,81,82,84,78,80,90,66,83,95,72,78,96,79,92,84,86,84,90,88,87,82,96,77,93,77,85,66,98,86,60,81,68,64,62,62,71,79,68,52,75,46,75,48,73,78,90,63,44,39,35,40,35,35,64,30,82,78,62,78,43,68,42,76,49,74,51,68,74,67,96,60,82,90,82,79,79,97,51,74,40,78,49,59,62,68,62,58,52,60,78,50,64,93,54,62,68,70,59,59,62,55,52,76,77,52,83,50,67,50,62,81,86,71,60,48,68,93,66,99,64,52,63,59,82,94,44,76,45,62,42,61,77,46,57,26,52,72,72,88,77,59,47,62,76,21,52,24,36,44,48,19,42,53,52,20,54,43,54,50,71,50,89,50,82,85,45,52,57,79,61,103

Sequence (233 aa):
MSADTSWSLSIGLRKQNFPRTIYEAAPKFDAVGAGIGPGPNALEAMEPMDPTPAKMYNEIKVVIRVRRGSMNGLRFWGRRKVSRHCAGGEGEENYGILCRGRAVVDDGREKRAMYPILQGREASIIASMVGRRHWVGEQAAREVPRKEMLAEFVGHHKRLQKLLDWVRPGKWPLFYHPDIPAYINGRIVLPADSAHASSPSQATDAGQMLEDALVLSRLLGLVGSADQLEAAF

pLDDT: mean 72.87, std 21.21, range [23.5, 93.31]